Protein AF-A0AA88GQE4-F1 (afdb_monomer)

pLDDT: mean 82.81, std 18.38, range [34.22, 98.69]

Secondary structure (DSSP, 8-state):
-HHHHHHHHHHHHHHHTTS--SS--------HHHHHHHHHHHH-HHHHHHHHHHHHHHHHHHHS---------TT--SEEEEE--SS-EEEESSTT--EEEEE-TT-EEEE-EEEE-TTS-EEEEEETTEEEEGGGEESS-TTS-S---HHHHHHHHHHHH--S-B--TT-GGGEETTEE--BBTTB-HHHHHHTTTTTTGGGTTT--S-GGGHHHHHHHH-HHHHHHHHHHHIIIIIITTTT-TTPPTTHHHHHHHHHHHH-HHHHHHHHHHTT--SS--HHHHHHHHHHHHHHHHHHHT-TTSTTHHHHHHHHHHHHHHHHHHHH-

Mean predicted aligned error: 16.2 Å

Structure (mmCIF, N/CA/C/O backbone):
data_AF-A0AA88GQE4-F1
#
_entry.id   AF-A0AA88GQE4-F1
#
loop_
_atom_site.group_PDB
_atom_site.id
_atom_site.type_symbol
_atom_site.label_atom_id
_atom_site.label_alt_id
_atom_site.label_comp_id
_atom_site.label_asym_id
_atom_site.label_entity_id
_atom_site.label_seq_id
_atom_site.pdbx_PDB_ins_code
_atom_site.Cartn_x
_atom_site.Cartn_y
_atom_site.Cartn_z
_atom_site.occupancy
_atom_site.B_iso_or_equiv
_atom_site.auth_seq_id
_atom_site.auth_comp_id
_atom_site.auth_asym_id
_atom_site.auth_atom_id
_atom_site.pdbx_PDB_model_num
ATOM 1 N N . MET A 1 1 ? -42.621 -6.875 -2.409 1.00 46.59 1 MET A N 1
ATOM 2 C CA . MET A 1 1 ? -41.788 -6.367 -3.528 1.00 46.59 1 MET A CA 1
ATOM 3 C C . MET A 1 1 ? -42.580 -5.740 -4.687 1.00 46.59 1 MET A C 1
ATOM 5 O O . MET A 1 1 ? -42.084 -4.786 -5.266 1.00 46.59 1 MET A O 1
ATOM 9 N N . LYS A 1 2 ? -43.798 -6.203 -5.036 1.00 39.56 2 LYS A N 1
ATOM 10 C CA . LYS A 1 2 ? -44.571 -5.641 -6.171 1.00 39.56 2 LYS A CA 1
ATOM 11 C C . LYS A 1 2 ? -45.328 -4.325 -5.885 1.00 39.56 2 LYS A C 1
ATOM 13 O O . LYS A 1 2 ? -45.549 -3.563 -6.816 1.00 39.56 2 LYS A O 1
ATOM 18 N N . LEU A 1 3 ? -45.680 -4.021 -4.631 1.00 35.75 3 LEU A N 1
ATOM 19 C CA . LEU A 1 3 ? -46.502 -2.842 -4.294 1.00 35.75 3 LEU A CA 1
ATOM 20 C C . LEU A 1 3 ? -45.718 -1.512 -4.269 1.00 35.75 3 LEU A C 1
ATOM 22 O O . LEU A 1 3 ? -46.228 -0.479 -4.688 1.00 35.75 3 LEU A O 1
ATOM 26 N N . THR A 1 4 ? -44.461 -1.531 -3.824 1.00 46.00 4 THR A N 1
ATOM 27 C CA . THR A 1 4 ? -43.637 -0.321 -3.638 1.00 46.00 4 THR A CA 1
ATOM 28 C C . THR A 1 4 ? -43.085 0.240 -4.947 1.00 46.00 4 THR A C 1
ATOM 30 O O . THR A 1 4 ? -42.997 1.453 -5.110 1.00 46.00 4 THR A O 1
ATOM 33 N N . VAL A 1 5 ? -42.783 -0.627 -5.917 1.00 49.66 5 VAL A N 1
ATOM 34 C CA . VAL A 1 5 ? -42.370 -0.211 -7.270 1.00 49.66 5 VAL A CA 1
ATOM 35 C C . VAL A 1 5 ? -43.542 0.429 -8.027 1.00 49.66 5 VAL A C 1
ATOM 37 O O . VAL A 1 5 ? -43.348 1.389 -8.769 1.00 49.66 5 VAL A O 1
ATOM 40 N N . PHE A 1 6 ? -44.769 -0.045 -7.784 1.00 51.53 6 PHE A N 1
ATOM 41 C CA . PHE A 1 6 ? -45.981 0.486 -8.410 1.00 51.53 6 PHE A CA 1
ATOM 42 C C . PHE A 1 6 ? -46.322 1.899 -7.906 1.00 51.53 6 PHE A C 1
ATOM 44 O O . PHE A 1 6 ? -46.645 2.774 -8.706 1.00 51.53 6 PHE A O 1
AT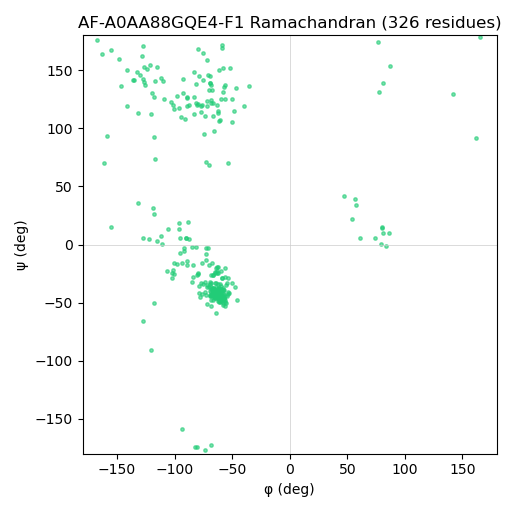OM 51 N N . ALA A 1 7 ? -46.160 2.154 -6.602 1.00 51.84 7 ALA A N 1
ATOM 52 C CA . ALA A 1 7 ? -46.384 3.473 -6.007 1.00 51.84 7 ALA A CA 1
ATOM 53 C C . ALA A 1 7 ? -45.362 4.526 -6.483 1.00 51.84 7 ALA A C 1
ATOM 55 O O . ALA A 1 7 ? -45.729 5.673 -6.736 1.00 51.84 7 ALA A O 1
ATOM 56 N N . LEU A 1 8 ? -44.092 4.137 -6.665 1.00 52.56 8 LEU A N 1
ATOM 57 C CA . LEU A 1 8 ? -43.044 5.055 -7.127 1.00 52.56 8 LEU A CA 1
ATOM 58 C C . LEU A 1 8 ? -43.193 5.423 -8.612 1.00 52.56 8 LEU A C 1
ATOM 60 O O . LEU A 1 8 ? -42.944 6.566 -8.993 1.00 52.56 8 LEU A O 1
ATOM 64 N N . LEU A 1 9 ? -43.629 4.471 -9.444 1.00 57.44 9 LEU A N 1
ATOM 65 C CA . LEU A 1 9 ? -43.970 4.740 -10.842 1.00 57.44 9 LEU A CA 1
ATOM 66 C C . LEU A 1 9 ? -45.190 5.666 -10.930 1.00 57.44 9 LEU A C 1
ATOM 68 O O . LEU A 1 9 ? -45.128 6.649 -11.664 1.00 57.44 9 LEU A O 1
ATOM 72 N N . LEU A 1 10 ? -46.242 5.441 -10.128 1.00 52.47 10 LEU A N 1
ATOM 73 C CA . LEU A 1 10 ? -47.406 6.339 -10.066 1.00 52.47 10 LEU A CA 1
ATOM 74 C C . LEU A 1 10 ? -47.029 7.782 -9.678 1.00 52.47 10 LEU A C 1
ATOM 76 O O . LEU A 1 10 ? -47.561 8.728 -10.256 1.00 52.47 10 LEU A O 1
ATOM 80 N N . ALA A 1 11 ? -46.089 7.961 -8.743 1.00 51.81 11 ALA A N 1
ATOM 81 C CA . ALA A 1 11 ? -45.621 9.284 -8.325 1.00 51.81 11 ALA A CA 1
ATOM 82 C C . ALA A 1 11 ? -44.860 10.027 -9.443 1.00 51.81 11 ALA A C 1
ATOM 84 O O . ALA A 1 11 ? -45.040 11.232 -9.617 1.00 51.81 11 ALA A O 1
ATOM 85 N N . LEU A 1 12 ? -44.072 9.309 -10.252 1.00 54.16 12 LEU A N 1
ATOM 86 C CA . LEU A 1 12 ? -43.418 9.864 -11.445 1.00 54.16 12 LEU A CA 1
ATOM 87 C C . LEU A 1 12 ? -44.428 10.214 -12.554 1.00 54.16 12 LEU A C 1
ATOM 89 O O . LEU A 1 12 ? -44.247 11.215 -13.244 1.00 54.16 12 LEU A O 1
ATOM 93 N N . PHE A 1 13 ? -45.525 9.459 -12.686 1.00 56.56 13 PHE A N 1
ATOM 94 C CA . PHE A 1 13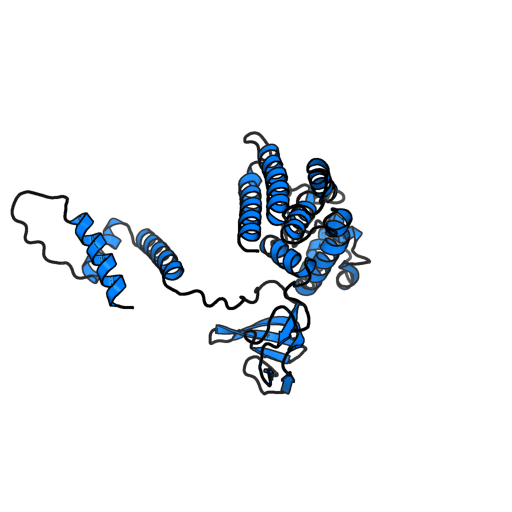 ? -46.612 9.773 -13.625 1.00 56.56 13 PHE A CA 1
ATOM 95 C C . PHE A 1 13 ? -47.425 11.010 -13.210 1.00 56.56 13 PHE A C 1
ATOM 97 O O . PHE A 1 13 ? -47.792 11.808 -14.073 1.00 56.56 13 PHE A O 1
ATOM 104 N N . SER A 1 14 ? -47.647 11.226 -11.908 1.00 45.38 14 SER A N 1
ATOM 105 C CA . SER A 1 14 ? -48.373 12.407 -11.415 1.00 45.38 14 SER A CA 1
ATOM 106 C C . SER A 1 14 ? -47.616 13.721 -11.653 1.00 45.38 14 SER A C 1
ATOM 108 O O . SER A 1 14 ? -48.247 14.766 -11.789 1.00 45.38 14 SER A O 1
ATOM 110 N N . ALA A 1 15 ? -46.282 13.680 -11.741 1.00 40.44 15 ALA A N 1
ATOM 111 C CA . ALA A 1 15 ? -45.457 14.856 -12.023 1.00 40.44 15 ALA A CA 1
ATOM 112 C C . ALA A 1 15 ? -45.427 15.237 -13.517 1.00 40.44 15 ALA A C 1
ATOM 114 O O . ALA A 1 15 ? -45.239 16.406 -13.846 1.00 40.44 15 ALA A O 1
ATOM 115 N N . CYS A 1 16 ? -45.652 14.285 -14.431 1.00 41.25 16 CYS A N 1
ATOM 116 C CA . CYS A 1 16 ? -45.690 14.558 -15.874 1.00 41.25 16 CYS A CA 1
ATOM 117 C C . CYS A 1 16 ? -47.082 14.939 -16.404 1.00 41.25 16 CYS A C 1
ATOM 119 O O . CYS A 1 16 ? -47.169 15.521 -17.481 1.00 41.25 16 CYS A O 1
ATOM 121 N N . ALA A 1 17 ? -48.161 14.660 -15.667 1.00 40.66 17 ALA A N 1
ATOM 122 C CA . ALA A 1 17 ? -49.529 14.979 -16.090 1.00 40.66 17 ALA A CA 1
ATOM 123 C C . ALA A 1 17 ? -49.957 16.444 -15.837 1.00 40.66 17 ALA A C 1
ATOM 125 O O . ALA A 1 17 ? -51.066 16.822 -16.204 1.00 40.66 17 ALA A O 1
ATOM 126 N N . LEU A 1 18 ? -49.105 17.281 -15.227 1.00 40.66 18 LEU A N 1
ATOM 127 C CA . LEU A 1 18 ? -49.444 18.666 -14.851 1.00 40.66 18 LEU A CA 1
ATOM 128 C C . LEU A 1 18 ? -49.024 19.743 -15.864 1.00 40.66 18 LEU A C 1
ATOM 130 O O . LEU A 1 18 ? -49.218 20.929 -15.610 1.00 40.66 18 LEU A O 1
ATOM 134 N N . ILE A 1 19 ? -48.504 19.365 -17.030 1.00 43.56 19 ILE A N 1
ATOM 135 C CA . ILE A 1 19 ? -48.242 20.307 -18.123 1.00 43.56 19 ILE A CA 1
ATOM 136 C C . ILE A 1 19 ? -49.103 19.868 -19.297 1.00 43.56 19 ILE A C 1
ATOM 138 O O . ILE A 1 19 ? -48.694 18.974 -20.015 1.00 43.56 19 ILE A O 1
ATOM 142 N N . PHE A 1 20 ? -50.312 20.419 -19.405 1.00 39.19 20 PHE A N 1
ATOM 143 C CA . PHE A 1 20 ? -51.107 20.670 -20.620 1.00 39.19 20 PHE A CA 1
ATOM 144 C C . PHE A 1 20 ? -52.564 20.882 -20.186 1.00 39.19 20 PHE A C 1
ATOM 146 O O . PHE A 1 20 ? -53.340 19.939 -20.052 1.00 39.19 20 PHE A O 1
ATOM 153 N N . SER A 1 21 ? -52.940 22.139 -19.942 1.00 42.38 21 SER A N 1
ATOM 154 C CA . SER A 1 21 ? -54.341 22.540 -19.859 1.00 42.38 21 SER A CA 1
ATOM 155 C C . SER A 1 21 ? -54.753 23.225 -21.160 1.00 42.38 21 SER A C 1
ATOM 157 O O . SER A 1 21 ? -54.193 24.239 -21.567 1.00 42.38 21 SER A O 1
ATOM 159 N N . SER A 1 22 ? -55.747 22.625 -21.807 1.00 45.03 22 SER A N 1
ATOM 160 C CA . SER A 1 22 ? -56.855 23.229 -22.558 1.00 45.03 22 SER A CA 1
ATOM 161 C C . SER A 1 22 ? -57.161 22.408 -23.808 1.00 45.03 22 SER A C 1
ATOM 163 O O . SER A 1 22 ? -56.285 22.091 -24.605 1.00 45.03 22 SER A O 1
ATOM 165 N N . SER A 1 23 ? -58.448 22.093 -23.952 1.00 44.84 23 SER A N 1
ATOM 166 C CA . SER A 1 23 ? -59.101 21.258 -24.967 1.00 44.84 23 SER A CA 1
ATOM 167 C C . SER A 1 23 ? -58.969 19.734 -24.797 1.00 44.84 23 SER A C 1
ATOM 169 O O . SER A 1 23 ? -57.926 19.174 -24.479 1.00 44.84 23 SER A O 1
ATOM 171 N N . GLN A 1 24 ? -60.127 19.084 -24.910 1.00 50.38 24 GLN A N 1
ATOM 172 C CA . GLN A 1 24 ? -60.406 17.695 -24.565 1.00 50.38 24 GLN A CA 1
ATOM 173 C C . GLN A 1 24 ? -59.544 16.709 -25.364 1.00 50.38 24 GLN A C 1
ATOM 175 O O . GLN A 1 24 ? -59.813 16.451 -26.533 1.00 50.38 24 GLN A O 1
ATOM 180 N N . VAL A 1 25 ? -58.556 16.097 -24.713 1.00 44.81 25 VAL A N 1
ATOM 181 C CA . VAL A 1 25 ? -57.870 14.908 -25.230 1.00 44.81 25 VAL A CA 1
ATOM 182 C C . VAL A 1 25 ? -58.064 13.787 -24.217 1.00 44.81 25 VAL A C 1
ATOM 184 O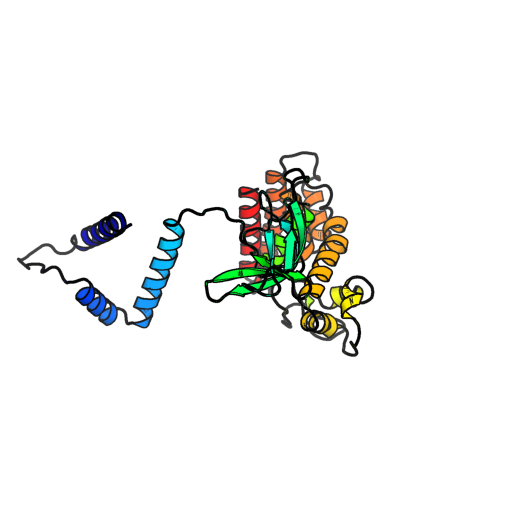 O . VAL A 1 25 ? -57.568 13.855 -23.094 1.00 44.81 25 VAL A O 1
ATOM 187 N N . GLN A 1 26 ? -58.821 12.756 -24.600 1.00 43.41 26 GLN A N 1
ATOM 188 C CA . GLN A 1 26 ? -58.873 11.502 -23.852 1.00 43.41 26 GLN A CA 1
ATOM 189 C C . GLN A 1 26 ? -57.467 10.890 -23.843 1.00 43.41 26 GLN A C 1
ATOM 191 O O . GLN A 1 26 ? -56.995 10.376 -24.856 1.00 43.41 26 GLN A O 1
ATOM 196 N N . VAL A 1 27 ? -56.786 10.948 -22.699 1.00 41.72 27 VAL A N 1
ATOM 197 C CA . VAL A 1 27 ? -55.497 10.280 -22.506 1.00 41.72 27 VAL A CA 1
ATOM 198 C C . VAL A 1 27 ? -55.768 8.785 -22.355 1.00 41.72 27 VAL A C 1
ATOM 200 O O . VAL A 1 27 ? -56.097 8.304 -21.272 1.00 41.72 27 VAL A O 1
ATOM 203 N N . GLN A 1 28 ? -55.666 8.034 -23.451 1.00 53.16 28 GLN A N 1
ATOM 204 C CA . GLN A 1 28 ? -55.613 6.578 -23.368 1.00 53.16 28 GLN A CA 1
ATOM 205 C C . GLN A 1 28 ? -54.300 6.177 -22.688 1.00 53.16 28 GLN A C 1
ATOM 207 O O . GLN A 1 28 ? -53.213 6.532 -23.146 1.00 53.16 28 GLN A O 1
ATOM 212 N N . ALA A 1 29 ? -54.401 5.447 -21.576 1.00 59.03 29 ALA A N 1
ATOM 213 C CA . ALA A 1 29 ? -53.242 4.912 -20.878 1.00 59.03 29 ALA A CA 1
ATOM 214 C C . ALA A 1 29 ? -52.497 3.937 -21.802 1.00 59.03 29 ALA A C 1
ATOM 216 O O . ALA A 1 29 ? -53.013 2.879 -22.165 1.00 59.03 29 ALA A O 1
ATOM 217 N N . LEU A 1 30 ? -51.279 4.299 -22.201 1.00 57.88 30 LEU A N 1
ATOM 218 C CA . LEU A 1 30 ? -50.420 3.413 -22.976 1.00 57.88 30 LEU A CA 1
ATOM 219 C C . LEU A 1 30 ? -49.966 2.241 -22.104 1.00 57.88 30 LEU A C 1
ATOM 221 O O . LEU A 1 30 ? -49.554 2.418 -20.957 1.00 57.88 30 LEU A O 1
ATOM 225 N N . SER A 1 31 ? -49.991 1.038 -22.678 1.00 77.38 31 SER A N 1
ATOM 226 C CA . SER A 1 31 ? -49.384 -0.130 -22.044 1.00 77.38 31 SER A CA 1
ATOM 227 C C . SER A 1 31 ? -47.872 0.075 -21.864 1.00 77.38 31 SER A C 1
ATOM 229 O O . SER A 1 31 ? -47.225 0.758 -22.665 1.00 77.38 31 SER A O 1
ATOM 231 N N . LEU A 1 32 ? -47.291 -0.540 -20.831 1.00 64.25 32 LEU A N 1
ATOM 232 C CA . LEU A 1 32 ? -45.860 -0.421 -20.522 1.00 64.25 32 LEU A CA 1
ATOM 233 C C . LEU A 1 32 ? -44.947 -0.765 -21.726 1.00 64.25 32 LEU A C 1
ATOM 235 O O . LEU A 1 32 ? -44.021 0.005 -21.989 1.00 64.25 32 LEU A O 1
ATOM 239 N N . PRO A 1 33 ? -45.221 -1.823 -22.522 1.00 76.94 33 PRO A N 1
ATOM 240 C CA . PRO A 1 33 ? -44.437 -2.115 -23.725 1.00 76.94 33 PRO A CA 1
ATOM 241 C C . PRO A 1 33 ? -44.544 -1.029 -24.806 1.00 76.94 33 PRO A C 1
ATOM 243 O O . PRO A 1 33 ? -43.561 -0.721 -25.484 1.00 76.94 33 PRO A O 1
ATOM 246 N N . SER A 1 34 ? -45.724 -0.419 -24.968 1.00 75.62 34 SER A N 1
ATOM 247 C CA . SER A 1 34 ? -45.936 0.674 -25.927 1.00 75.62 34 SER A CA 1
ATOM 248 C C . SER A 1 34 ? -45.146 1.922 -25.533 1.00 75.62 34 SER A C 1
ATOM 250 O O . SER A 1 34 ? -44.539 2.566 -26.389 1.00 75.62 34 SER A O 1
ATOM 252 N N . LEU A 1 35 ? -45.105 2.232 -24.235 1.00 73.62 35 LEU A N 1
ATOM 253 C CA . LEU A 1 35 ? -44.336 3.351 -23.699 1.00 73.62 35 LEU A CA 1
ATOM 254 C C . LEU A 1 35 ? -42.825 3.113 -23.821 1.00 73.62 35 LEU A C 1
ATOM 256 O O . LEU A 1 35 ? -42.100 4.004 -24.259 1.00 73.62 35 LEU A O 1
ATOM 260 N N . GLU A 1 36 ? -42.347 1.907 -23.503 1.00 79.31 36 GLU A N 1
ATOM 261 C CA . GLU A 1 36 ? -40.937 1.544 -23.677 1.00 79.31 36 GLU A CA 1
ATOM 262 C C . GLU A 1 36 ? -40.497 1.732 -25.133 1.00 79.31 36 GLU A C 1
ATOM 264 O O . GLU A 1 36 ? -39.460 2.344 -25.401 1.00 79.31 36 GLU A O 1
ATOM 269 N N . LYS A 1 37 ? -41.314 1.266 -26.084 1.00 82.44 37 LYS A N 1
ATOM 270 C CA . LYS A 1 37 ? -41.047 1.425 -27.516 1.00 82.44 37 LYS A CA 1
ATOM 271 C C . LYS A 1 37 ? -40.956 2.901 -27.918 1.00 82.44 37 LYS A C 1
ATOM 273 O O . LYS A 1 37 ? -40.032 3.264 -28.644 1.00 82.44 37 LYS A O 1
ATOM 278 N N . LEU A 1 38 ? -41.854 3.748 -27.411 1.00 81.06 38 LEU A N 1
ATOM 279 C CA . LEU A 1 38 ? -41.864 5.187 -27.692 1.00 81.06 38 LEU A CA 1
ATOM 280 C C . LEU A 1 38 ? -40.614 5.889 -27.133 1.00 81.06 38 LEU A C 1
ATOM 282 O O . LEU A 1 38 ? -39.952 6.649 -27.840 1.00 81.06 38 LEU A O 1
ATOM 286 N N . ILE A 1 39 ? -40.235 5.592 -25.886 1.00 73.25 39 ILE A N 1
ATOM 287 C CA . ILE A 1 39 ? -39.039 6.174 -25.258 1.00 73.25 39 ILE A CA 1
ATOM 288 C C . ILE A 1 39 ? -37.773 5.705 -25.987 1.00 73.25 39 ILE A C 1
ATOM 290 O O . ILE A 1 39 ? -36.870 6.504 -26.242 1.00 73.25 39 ILE A O 1
ATOM 294 N N . ARG A 1 40 ? -37.703 4.426 -26.378 1.00 83.38 40 ARG A N 1
ATOM 295 C CA . ARG A 1 40 ? -36.586 3.890 -27.172 1.00 83.38 40 ARG A CA 1
ATOM 296 C C . ARG A 1 40 ? -36.461 4.576 -28.531 1.00 83.38 40 ARG A C 1
ATOM 298 O O . ARG A 1 40 ? -35.334 4.818 -28.960 1.00 83.38 40 ARG A O 1
ATOM 305 N N . GLN A 1 41 ? -37.578 4.906 -29.181 1.00 85.75 41 GLN A N 1
ATOM 306 C CA . GLN A 1 41 ? -37.584 5.655 -30.441 1.00 85.75 41 GLN A CA 1
ATOM 307 C C . GLN A 1 41 ? -37.079 7.092 -30.262 1.00 85.75 41 GLN A C 1
ATOM 309 O O . GLN A 1 41 ? -36.296 7.555 -31.083 1.00 85.75 41 GLN A O 1
ATOM 314 N N . GLN A 1 42 ? -37.465 7.770 -29.179 1.00 83.56 42 GLN A N 1
ATOM 315 C CA . GLN A 1 42 ? -37.074 9.163 -28.925 1.00 83.56 42 GLN A CA 1
ATOM 316 C C . GLN A 1 42 ? -35.624 9.311 -28.446 1.00 83.56 42 GLN A C 1
ATOM 318 O O . GLN A 1 42 ? -34.892 10.197 -28.878 1.00 83.56 42 GLN A O 1
ATOM 323 N N . VAL A 1 43 ? -35.183 8.439 -27.539 1.00 77.88 43 VAL A N 1
ATOM 324 C CA . VAL A 1 43 ? -33.891 8.586 -26.848 1.00 77.88 43 VAL A CA 1
ATOM 325 C C . VAL A 1 43 ? -32.795 7.728 -27.495 1.00 77.88 43 VAL A C 1
ATOM 327 O O . VAL A 1 43 ? -31.600 7.963 -27.290 1.00 77.88 43 VAL A O 1
ATOM 330 N N . GLY A 1 44 ? -33.184 6.743 -28.306 1.00 89.38 44 GLY A N 1
ATOM 331 C CA . GLY A 1 44 ? -32.302 5.752 -28.906 1.00 89.38 44 GLY A CA 1
ATOM 332 C C . GLY A 1 44 ? -31.956 4.611 -27.941 1.00 89.38 44 GLY A C 1
ATOM 333 O O . GLY A 1 44 ? -31.651 4.817 -26.762 1.00 89.38 44 GLY A O 1
ATOM 334 N N . ASN A 1 45 ? -31.933 3.382 -28.466 1.00 80.44 45 ASN A N 1
ATOM 335 C CA . ASN A 1 45 ? -31.758 2.148 -27.687 1.00 80.44 45 ASN A CA 1
ATOM 336 C C . ASN A 1 45 ? -30.530 2.152 -26.763 1.00 80.44 45 ASN A C 1
ATOM 338 O O . ASN A 1 45 ? -30.616 1.732 -25.609 1.00 80.44 45 ASN A O 1
ATOM 342 N N . LYS A 1 46 ? -29.387 2.661 -27.242 1.00 80.62 46 LYS A N 1
ATOM 343 C CA . LYS A 1 46 ? -28.132 2.677 -26.472 1.00 80.62 46 LYS A CA 1
ATOM 344 C C . LYS A 1 46 ? -28.213 3.592 -25.246 1.00 80.62 46 LYS A C 1
ATOM 346 O O . LYS A 1 46 ? -27.723 3.231 -24.177 1.00 80.62 46 LYS A O 1
ATOM 351 N N . LYS A 1 47 ? -28.837 4.766 -25.383 1.00 80.19 47 LYS A N 1
ATOM 352 C CA . LYS A 1 47 ? -29.016 5.709 -24.270 1.00 80.19 47 LYS A CA 1
ATOM 353 C C . LYS A 1 47 ? -30.085 5.215 -23.299 1.00 80.19 47 LYS A C 1
ATOM 355 O O . LYS A 1 47 ? -29.846 5.278 -22.097 1.00 80.19 47 LYS A O 1
ATOM 360 N N . PHE A 1 48 ? -31.190 4.658 -23.803 1.00 81.81 48 PHE A N 1
ATOM 361 C CA . PHE A 1 48 ? -32.231 4.059 -22.965 1.00 81.81 48 PHE A CA 1
ATOM 362 C C . PHE A 1 48 ? -31.672 2.940 -22.077 1.00 81.81 48 PHE A C 1
ATOM 364 O O . PHE A 1 48 ? -31.810 3.000 -20.860 1.00 81.81 48 PHE A O 1
ATOM 371 N N . ASN A 1 49 ? -30.939 1.982 -22.656 1.00 78.62 49 ASN A N 1
ATOM 372 C CA . ASN A 1 49 ? -30.342 0.881 -21.891 1.00 78.62 49 ASN A CA 1
ATOM 373 C C . ASN A 1 49 ? -29.322 1.384 -20.852 1.00 78.62 49 ASN A C 1
ATOM 375 O O . ASN A 1 49 ? -29.266 0.873 -19.737 1.00 78.62 49 ASN A O 1
ATOM 379 N N . LYS A 1 50 ? -28.539 2.425 -21.176 1.00 79.12 50 LYS A N 1
ATOM 380 C CA . LYS A 1 50 ? -27.604 3.046 -20.221 1.00 79.12 50 LYS A CA 1
ATOM 381 C C . LYS A 1 50 ? -28.334 3.714 -19.051 1.00 79.12 50 LYS A C 1
ATOM 383 O O . LYS A 1 50 ? -27.853 3.644 -17.922 1.00 79.12 50 LYS A O 1
ATOM 388 N N . LEU A 1 51 ? -29.463 4.372 -19.319 1.00 73.06 51 LEU A N 1
ATOM 389 C CA . LEU A 1 51 ? -30.278 5.030 -18.299 1.00 73.06 51 LEU A CA 1
ATOM 390 C C . LEU A 1 51 ? -30.959 4.000 -17.393 1.00 73.06 51 LEU A C 1
ATOM 392 O O . LEU A 1 51 ? -30.889 4.127 -16.173 1.00 73.06 51 LEU A O 1
ATOM 396 N N . LEU A 1 52 ? -31.524 2.951 -17.998 1.00 76.56 52 LEU A N 1
ATOM 397 C CA . LEU A 1 52 ? -32.134 1.835 -17.289 1.00 76.56 52 LEU A CA 1
ATOM 398 C C . LEU A 1 52 ? -31.112 1.182 -16.358 1.00 76.56 52 LEU A C 1
ATOM 400 O O . LEU A 1 52 ? -31.341 1.153 -15.160 1.00 76.56 52 LEU A O 1
ATOM 404 N N . ASN A 1 53 ? -29.930 0.805 -16.858 1.00 68.50 53 ASN A N 1
ATOM 405 C CA . ASN A 1 53 ? -28.883 0.190 -16.035 1.00 68.50 53 ASN A CA 1
ATOM 406 C C . ASN A 1 53 ? -28.444 1.070 -14.855 1.00 68.50 53 ASN A C 1
ATOM 408 O O . ASN A 1 53 ? -28.226 0.566 -13.756 1.00 68.50 53 ASN A O 1
ATOM 412 N N . ARG A 1 54 ? -28.336 2.392 -15.047 1.00 74.81 54 ARG A N 1
ATOM 413 C CA . ARG A 1 54 ? -28.022 3.321 -13.947 1.00 74.81 54 ARG A CA 1
ATOM 414 C C . ARG A 1 54 ? -29.124 3.345 -12.893 1.00 74.81 54 ARG A C 1
ATOM 416 O O . ARG A 1 54 ? -28.818 3.362 -11.703 1.00 74.81 54 ARG A O 1
ATOM 423 N N . PHE A 1 55 ? -30.380 3.338 -13.329 1.00 72.56 55 PHE A N 1
ATOM 424 C CA . PHE A 1 55 ? -31.524 3.345 -12.432 1.00 72.56 55 PHE A CA 1
ATOM 425 C C . PHE A 1 55 ? -31.633 2.025 -11.664 1.00 72.56 55 PHE A C 1
ATOM 427 O O . PHE A 1 55 ? -31.720 2.049 -10.441 1.00 72.56 55 PHE A O 1
ATOM 434 N N . THR A 1 56 ? -31.524 0.881 -12.347 1.00 67.00 56 THR A N 1
ATOM 435 C CA . THR A 1 56 ? -31.592 -0.444 -11.718 1.00 67.00 56 THR A CA 1
ATOM 436 C C . THR A 1 56 ? -30.474 -0.626 -10.697 1.00 67.00 56 THR A C 1
ATOM 438 O O . THR A 1 56 ? -30.755 -1.028 -9.574 1.00 67.00 56 THR A O 1
ATOM 441 N N . ASN A 1 57 ? -29.235 -0.241 -11.026 1.00 54.78 57 ASN A N 1
ATOM 442 C CA . ASN A 1 57 ? -28.103 -0.342 -10.098 1.00 54.78 57 ASN A CA 1
ATOM 443 C C . ASN A 1 57 ? -28.253 0.599 -8.892 1.00 54.78 57 ASN A C 1
ATOM 445 O O . ASN A 1 57 ? -27.931 0.224 -7.769 1.00 54.78 57 ASN A O 1
ATOM 449 N N . SER A 1 58 ? -28.779 1.812 -9.093 1.00 62.72 58 SER A N 1
ATOM 450 C CA . SER A 1 58 ? -29.030 2.753 -7.994 1.00 62.72 58 SER A CA 1
ATOM 451 C C . SER A 1 58 ? -30.151 2.282 -7.063 1.00 62.72 58 SER A C 1
ATOM 453 O O . SER A 1 58 ? -30.063 2.484 -5.852 1.00 62.72 58 SER A O 1
ATOM 455 N N . LEU A 1 59 ? -31.190 1.652 -7.617 1.00 57.53 59 LEU A N 1
ATOM 456 C CA . LEU A 1 59 ? -32.347 1.177 -6.865 1.00 57.53 59 LEU A CA 1
ATOM 457 C C . LEU A 1 59 ? -32.050 -0.140 -6.129 1.00 57.53 59 LEU A C 1
ATOM 459 O O . LEU A 1 59 ? -32.408 -0.277 -4.961 1.00 57.53 59 LEU A O 1
ATOM 463 N N . LEU A 1 60 ? -31.345 -1.076 -6.776 1.00 57.44 60 LEU A N 1
ATOM 464 C CA . LEU A 1 60 ? -30.890 -2.335 -6.168 1.00 57.44 60 LEU A CA 1
ATOM 465 C C . LEU A 1 60 ? -30.007 -2.078 -4.943 1.00 57.44 60 LEU A C 1
ATOM 467 O O . LEU A 1 60 ? -30.229 -2.685 -3.899 1.00 57.44 60 LEU A O 1
ATOM 471 N N . ASN A 1 61 ? -29.098 -1.103 -5.032 1.00 53.75 61 ASN A N 1
ATOM 472 C CA . ASN A 1 61 ? -28.219 -0.718 -3.924 1.00 53.75 61 ASN A CA 1
ATOM 473 C C . ASN A 1 61 ? -28.950 -0.067 -2.736 1.00 53.75 61 ASN A C 1
ATOM 475 O O . ASN A 1 61 ? -28.360 0.060 -1.668 1.00 53.75 61 ASN A O 1
ATOM 479 N N . LYS A 1 62 ? -30.202 0.379 -2.911 1.00 57.03 62 LYS A N 1
ATOM 480 C CA . LYS A 1 62 ? -31.002 1.024 -1.855 1.00 57.03 62 LYS A CA 1
ATOM 481 C C . LYS A 1 62 ? -32.044 0.109 -1.217 1.00 57.03 62 LYS A C 1
ATOM 483 O O . LYS A 1 62 ? -32.480 0.399 -0.110 1.00 57.03 62 LYS A O 1
ATOM 488 N N . ILE A 1 63 ? -32.495 -0.930 -1.923 1.00 46.16 63 ILE A N 1
ATOM 489 C CA . ILE A 1 63 ? -33.641 -1.755 -1.502 1.00 46.16 63 ILE A CA 1
ATOM 490 C C . ILE A 1 63 ? -33.201 -3.075 -0.858 1.00 46.16 63 ILE A C 1
ATOM 492 O O . ILE A 1 63 ? -33.950 -3.627 -0.054 1.00 46.16 63 ILE A O 1
ATOM 496 N N . LEU A 1 64 ? -32.009 -3.587 -1.174 1.00 38.31 64 LEU A N 1
ATOM 497 C CA . LEU A 1 64 ? -31.507 -4.798 -0.532 1.00 38.31 64 LEU A CA 1
ATOM 498 C C . LEU A 1 64 ? -30.932 -4.453 0.853 1.00 38.31 64 LEU A C 1
ATOM 500 O O . LEU A 1 64 ? -30.001 -3.646 0.921 1.00 38.31 64 LEU A O 1
ATOM 504 N N . PRO A 1 65 ? -31.453 -5.033 1.954 1.00 34.97 65 PRO A N 1
ATOM 505 C CA . PRO A 1 65 ? -30.773 -4.952 3.238 1.00 34.97 65 PRO A CA 1
ATOM 506 C C . PRO A 1 65 ? -29.392 -5.588 3.073 1.00 34.97 65 PRO A C 1
ATOM 508 O O . PRO A 1 65 ? -29.273 -6.722 2.607 1.00 34.97 65 PRO A O 1
ATOM 511 N N . LYS A 1 66 ? -28.342 -4.836 3.414 1.00 40.09 66 LYS A N 1
ATOM 512 C CA . LYS A 1 66 ? -27.010 -5.405 3.601 1.00 40.09 66 LYS A CA 1
ATOM 513 C C . LYS A 1 66 ? -27.096 -6.328 4.813 1.00 40.09 66 LYS A C 1
ATOM 515 O O . LYS A 1 66 ? -27.026 -5.857 5.942 1.00 40.09 66 LYS A O 1
ATOM 520 N N . GLU A 1 67 ? -27.252 -7.627 4.589 1.00 34.22 67 GLU A N 1
ATOM 521 C CA . GLU A 1 67 ? -26.636 -8.568 5.517 1.00 34.22 67 GLU A CA 1
ATOM 522 C C . GLU A 1 67 ? -25.132 -8.314 5.426 1.00 34.22 67 GLU A C 1
ATOM 524 O O . GLU A 1 67 ? -24.527 -8.446 4.358 1.00 34.22 67 GLU A O 1
ATOM 529 N N . GLU A 1 68 ? -24.549 -7.846 6.524 1.00 35.25 68 GLU A N 1
ATOM 530 C CA . GLU A 1 68 ? -23.112 -7.643 6.677 1.00 35.25 68 GLU A CA 1
ATOM 531 C C . GLU A 1 68 ? -22.413 -9.004 6.752 1.00 35.25 68 GLU A C 1
ATOM 533 O O . GLU A 1 68 ? -21.895 -9.424 7.780 1.00 35.25 68 GLU A O 1
ATOM 538 N N . HIS A 1 69 ? -22.413 -9.733 5.642 1.00 41.28 69 HIS A N 1
ATOM 539 C CA . HIS A 1 69 ? -21.459 -10.805 5.440 1.00 41.28 69 HIS A CA 1
ATOM 540 C C . HIS A 1 69 ? -20.168 -10.171 4.926 1.00 41.28 69 HIS A C 1
ATOM 542 O O . HIS A 1 69 ? -20.141 -9.617 3.825 1.00 41.28 69 HIS A O 1
ATOM 548 N N . GLU A 1 70 ? -19.113 -10.222 5.748 1.00 43.31 70 GLU A N 1
ATOM 549 C CA . GLU A 1 70 ? -17.756 -9.810 5.382 1.00 43.31 70 GLU A CA 1
ATOM 550 C C . GLU A 1 70 ? -17.366 -10.470 4.057 1.00 43.31 70 GLU A C 1
ATOM 552 O O . GLU A 1 70 ? -17.119 -11.675 3.963 1.00 43.31 70 GLU A O 1
ATOM 557 N N . ILE A 1 71 ? -17.369 -9.662 2.999 1.00 44.22 71 ILE A N 1
ATOM 558 C CA . ILE A 1 71 ? -17.052 -10.098 1.650 1.00 44.22 71 ILE A CA 1
ATOM 559 C C . ILE A 1 71 ? -15.578 -10.485 1.659 1.00 44.22 71 ILE A C 1
ATOM 561 O O . ILE A 1 71 ? -14.700 -9.632 1.777 1.00 44.22 71 ILE A O 1
ATOM 565 N N . LEU A 1 72 ? -15.303 -11.781 1.525 1.00 47.72 72 LEU A N 1
ATOM 566 C CA . LEU A 1 72 ? -13.979 -12.264 1.160 1.00 47.72 72 LEU A CA 1
ATOM 567 C C . LEU A 1 72 ? -13.489 -11.465 -0.043 1.00 47.72 72 LEU A C 1
ATOM 569 O O . LEU A 1 72 ? -14.072 -11.575 -1.122 1.00 47.72 72 LEU A O 1
ATOM 573 N N . SER A 1 73 ? -12.431 -10.684 0.145 1.00 50.03 73 SER A N 1
ATOM 574 C CA . SER A 1 73 ? -11.780 -9.964 -0.942 1.00 50.03 73 SER A CA 1
ATOM 575 C C . SER A 1 73 ? -11.316 -10.968 -2.000 1.00 50.03 73 SER A C 1
ATOM 577 O O . SER A 1 73 ? -10.717 -11.995 -1.682 1.00 50.03 73 SER A O 1
ATOM 579 N N . ASP A 1 74 ? -11.622 -10.708 -3.270 1.00 46.94 74 ASP A N 1
ATOM 580 C CA . ASP A 1 74 ? -11.138 -11.512 -4.399 1.00 46.94 74 ASP A CA 1
ATOM 581 C C . ASP A 1 74 ? -9.633 -11.317 -4.664 1.00 46.94 74 ASP A C 1
ATOM 583 O O . ASP A 1 74 ? -9.085 -11.974 -5.542 1.00 46.94 74 ASP A O 1
ATOM 587 N N . SER A 1 75 ? -8.943 -10.439 -3.920 1.00 44.38 75 SER A N 1
ATOM 588 C CA . SER A 1 75 ? -7.593 -9.988 -4.278 1.00 44.38 75 SER A CA 1
ATOM 589 C C . SER A 1 75 ? -6.464 -10.380 -3.315 1.00 44.38 75 SER A C 1
ATOM 591 O O . SER A 1 75 ? -5.339 -9.935 -3.535 1.00 44.38 75 SER A O 1
ATOM 593 N N . MET A 1 76 ? -6.690 -11.149 -2.241 1.00 47.31 76 MET A N 1
ATOM 594 C CA . MET A 1 76 ? -5.750 -11.219 -1.096 1.00 47.31 76 MET A CA 1
ATOM 595 C C . MET A 1 76 ? -5.101 -12.572 -0.768 1.00 47.31 76 MET A C 1
ATOM 597 O O . MET A 1 76 ? -4.672 -12.773 0.361 1.00 47.31 76 MET A O 1
ATOM 601 N N . TRP A 1 77 ? -4.931 -13.483 -1.721 1.00 59.66 77 TRP A N 1
ATOM 602 C CA . TRP A 1 77 ? -4.356 -14.797 -1.401 1.00 59.66 77 TRP A CA 1
ATOM 603 C C . TRP A 1 77 ? -2.824 -14.859 -1.595 1.00 59.66 77 TRP A C 1
ATOM 605 O O . TRP A 1 77 ? -2.343 -14.250 -2.549 1.00 59.66 77 TRP A O 1
ATOM 615 N N . PRO A 1 78 ? -2.051 -15.567 -0.735 1.00 70.06 78 PRO A N 1
ATOM 616 C CA . PRO A 1 78 ? -2.517 -16.316 0.424 1.00 70.06 78 PRO A CA 1
ATOM 617 C C . PRO A 1 78 ? -2.755 -15.457 1.673 1.00 70.06 78 PRO A C 1
ATOM 619 O O . PRO A 1 78 ? -1.911 -14.637 2.034 1.00 70.06 78 PRO A O 1
ATOM 622 N N . GLU A 1 79 ? -3.848 -15.724 2.387 1.00 73.56 79 GLU A N 1
ATOM 623 C CA . GLU A 1 79 ? -4.233 -15.047 3.631 1.00 73.56 79 GLU A CA 1
ATOM 624 C C . GLU A 1 79 ? -4.703 -16.063 4.673 1.00 73.56 79 GLU A C 1
ATOM 626 O O . GLU A 1 79 ? -5.393 -17.039 4.369 1.00 73.56 79 GLU A O 1
ATOM 631 N N . THR A 1 80 ? -4.334 -15.820 5.927 1.00 79.69 80 THR A N 1
ATOM 632 C CA . THR A 1 80 ? -4.750 -16.650 7.053 1.00 79.69 80 THR A CA 1
ATOM 633 C C . THR A 1 80 ? -6.139 -16.248 7.537 1.00 79.69 80 THR A C 1
ATOM 635 O O . THR A 1 80 ? -6.396 -15.088 7.838 1.00 79.69 80 THR A O 1
ATOM 638 N N . ARG A 1 81 ? -7.033 -17.229 7.628 1.00 82.88 81 ARG A N 1
ATOM 639 C CA . ARG A 1 81 ? -8.426 -17.110 8.064 1.00 82.88 81 ARG A CA 1
ATOM 640 C C . ARG A 1 81 ? -8.700 -18.117 9.174 1.00 82.88 81 ARG A C 1
ATOM 642 O O . ARG A 1 81 ? -7.895 -19.012 9.425 1.00 82.88 81 ARG A O 1
ATOM 649 N N . CYS A 1 82 ? -9.864 -18.011 9.796 1.00 85.81 82 CYS A N 1
ATOM 650 C CA . CYS A 1 82 ? -10.350 -19.007 10.744 1.00 85.81 82 CYS A CA 1
ATOM 651 C C . CYS A 1 82 ? -11.719 -19.528 10.328 1.00 85.81 82 CYS A C 1
ATOM 653 O O . CYS A 1 82 ? -12.484 -18.821 9.672 1.00 85.81 82 CYS A O 1
ATOM 655 N N . THR A 1 83 ? -12.035 -20.768 10.685 1.00 88.88 83 THR A N 1
ATOM 656 C CA . THR A 1 83 ? -13.360 -21.335 10.429 1.00 88.88 83 THR A CA 1
ATOM 657 C C . THR A 1 83 ? -14.425 -20.674 11.309 1.00 88.88 83 THR A C 1
ATOM 659 O O . THR A 1 83 ? -14.214 -20.404 12.490 1.00 88.88 83 THR A O 1
ATOM 662 N N . ASN A 1 84 ? -15.587 -20.407 10.716 1.00 86.81 84 ASN A N 1
ATOM 663 C CA . ASN A 1 84 ? -16.773 -19.839 11.347 1.00 86.81 84 ASN A CA 1
ATOM 664 C C . ASN A 1 84 ? -17.924 -20.853 11.263 1.00 86.81 84 ASN A C 1
ATOM 666 O O . ASN A 1 84 ? -18.815 -20.739 10.420 1.00 86.81 84 ASN A O 1
ATOM 670 N N . VAL A 1 85 ? -17.832 -21.906 12.076 1.00 80.94 85 VAL A N 1
ATOM 671 C CA . VAL A 1 85 ? -18.796 -23.013 12.161 1.00 80.94 85 VAL A CA 1
ATOM 672 C C . VAL A 1 85 ? -18.958 -23.432 13.619 1.00 80.94 85 VAL A C 1
ATOM 674 O O . VAL A 1 85 ? -18.004 -23.333 14.380 1.00 80.94 85 VAL A O 1
ATOM 677 N N . GLU A 1 86 ? -20.133 -23.931 14.001 1.00 77.31 86 GLU A N 1
ATOM 678 C CA . GLU A 1 86 ? -20.393 -24.392 15.376 1.00 77.31 86 GLU A CA 1
ATOM 679 C C . GLU A 1 86 ? -19.752 -25.752 15.684 1.00 77.31 86 GLU A C 1
ATOM 681 O O . GLU A 1 86 ? -19.326 -26.003 16.807 1.00 77.31 86 GLU A O 1
ATOM 686 N N . SER A 1 87 ? -19.677 -26.641 14.689 1.00 81.38 87 SER A N 1
ATOM 687 C CA . SER A 1 87 ? -19.204 -28.019 14.870 1.00 81.38 87 SER A CA 1
ATOM 688 C C . SER A 1 87 ? -18.099 -28.389 13.885 1.00 81.38 87 SER A C 1
ATOM 690 O O . SER A 1 87 ? -16.959 -28.609 14.293 1.00 81.38 87 SER A O 1
ATOM 692 N N . ALA A 1 88 ? -18.414 -28.446 12.589 1.00 90.69 88 ALA A N 1
ATOM 693 C CA . ALA A 1 88 ? -17.480 -28.907 11.570 1.00 90.69 88 ALA A CA 1
ATOM 694 C C . ALA A 1 88 ? -17.653 -28.201 10.218 1.00 90.69 88 ALA A C 1
ATOM 696 O O . ALA A 1 88 ? -18.759 -28.066 9.694 1.00 90.69 88 ALA A O 1
ATOM 697 N N . LEU A 1 89 ? -16.527 -27.821 9.611 1.00 94.81 89 LEU A N 1
ATOM 698 C CA . LEU A 1 89 ? -16.428 -27.362 8.231 1.00 94.81 89 LEU A CA 1
ATOM 699 C C . LEU A 1 89 ? -15.850 -28.480 7.364 1.00 94.81 89 LEU A C 1
ATOM 701 O O . LEU A 1 89 ? -14.742 -28.961 7.601 1.00 94.81 89 LEU A O 1
ATOM 705 N N . ASN A 1 90 ? -16.587 -28.870 6.327 1.00 97.00 90 ASN A N 1
ATOM 706 C CA . ASN A 1 90 ? -16.139 -29.881 5.375 1.00 97.00 90 ASN A CA 1
ATOM 707 C C . ASN A 1 90 ? -15.022 -29.340 4.476 1.00 97.00 90 ASN A C 1
ATOM 709 O O . ASN A 1 90 ? -15.228 -28.370 3.744 1.00 97.00 90 ASN A O 1
ATOM 713 N N . VAL A 1 91 ? -13.880 -30.026 4.474 1.00 96.81 91 VAL A N 1
ATOM 714 C CA . VAL A 1 91 ? -12.809 -29.853 3.489 1.00 96.81 91 VAL A CA 1
ATOM 715 C C . VAL A 1 91 ? -13.032 -30.859 2.370 1.00 96.81 91 VAL A C 1
ATOM 717 O O . VAL A 1 91 ? -13.237 -32.045 2.632 1.00 96.81 91 VAL A O 1
ATOM 720 N N . ARG A 1 92 ? -12.995 -30.402 1.121 1.00 97.31 92 ARG A N 1
ATOM 721 C CA . ARG A 1 92 ? -13.265 -31.215 -0.069 1.00 97.31 92 ARG A CA 1
ATOM 722 C C . ARG A 1 92 ? -12.082 -31.238 -1.027 1.00 97.31 92 ARG A C 1
ATOM 724 O O . ARG A 1 92 ? -11.301 -30.293 -1.059 1.00 97.31 92 ARG A O 1
ATOM 731 N N . ASN A 1 93 ? -11.976 -32.295 -1.831 1.00 94.88 93 ASN A N 1
ATOM 732 C CA . ASN A 1 93 ? -10.894 -32.434 -2.816 1.00 94.88 93 ASN A CA 1
ATOM 733 C C . ASN A 1 93 ? -10.975 -31.467 -4.012 1.00 94.88 93 ASN A C 1
ATOM 735 O O . ASN A 1 93 ? -9.980 -31.224 -4.689 1.00 94.88 93 ASN A O 1
ATOM 739 N N . ALA A 1 94 ? -12.149 -30.886 -4.238 1.00 92.75 94 ALA A N 1
ATOM 740 C CA . ALA A 1 94 ? -12.448 -29.847 -5.217 1.00 92.75 94 ALA A CA 1
ATOM 741 C C . ALA A 1 94 ? -13.678 -29.055 -4.726 1.00 92.75 94 ALA A C 1
ATOM 743 O O . ALA A 1 94 ? -14.373 -29.534 -3.818 1.00 92.75 94 ALA A O 1
ATOM 744 N N . PRO A 1 95 ? -14.014 -27.891 -5.313 1.00 91.62 95 PRO A N 1
ATOM 745 C CA . PRO A 1 95 ? -15.340 -27.299 -5.139 1.00 91.62 95 PRO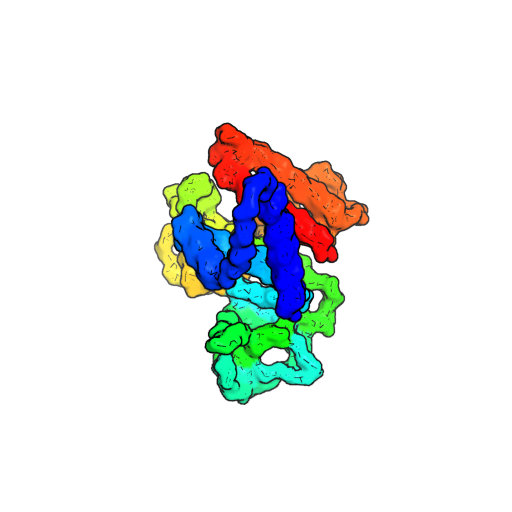 A CA 1
ATOM 746 C C . PRO A 1 95 ? -16.425 -28.349 -5.428 1.00 91.62 95 PRO A C 1
ATOM 748 O O . PRO A 1 95 ? -16.389 -28.994 -6.472 1.00 91.62 95 PRO A O 1
ATOM 751 N N . TYR A 1 96 ? -17.345 -28.581 -4.484 1.00 86.25 96 TYR A N 1
ATOM 752 C CA . TYR A 1 96 ? -18.353 -29.666 -4.533 1.00 86.25 96 TYR A CA 1
ATOM 753 C C . TYR A 1 96 ? -17.819 -31.108 -4.585 1.00 86.25 96 TYR A C 1
ATOM 755 O O . TYR A 1 96 ? -18.606 -32.047 -4.680 1.00 86.25 96 TYR A O 1
ATOM 763 N N . GLY A 1 97 ? -16.508 -31.311 -4.464 1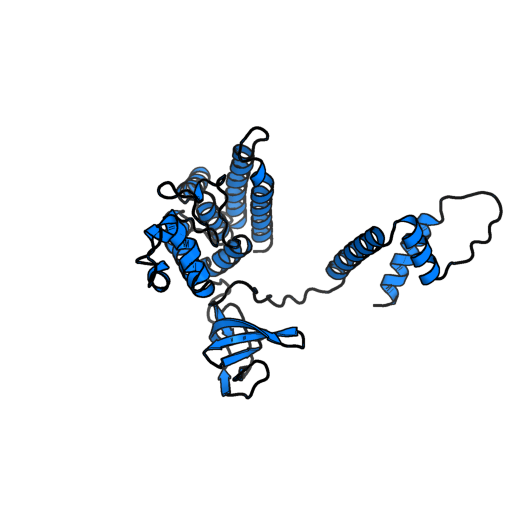.00 89.75 97 GLY A N 1
ATOM 764 C CA . GLY A 1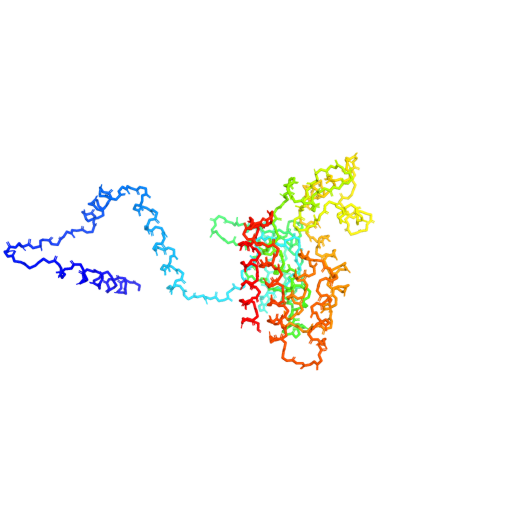 97 ? -15.883 -32.629 -4.485 1.00 89.75 97 GLY A CA 1
ATOM 765 C C . GLY A 1 97 ? -16.208 -33.491 -3.261 1.00 89.75 97 GLY A C 1
ATOM 766 O O . GLY A 1 97 ? -17.010 -33.130 -2.398 1.00 89.75 97 GLY A O 1
ATOM 767 N N . SER A 1 98 ? -15.556 -34.644 -3.148 1.00 95.25 98 SER A N 1
ATOM 768 C CA . SER A 1 98 ? -15.714 -35.528 -1.985 1.00 95.25 98 SER A CA 1
ATOM 769 C C . SER A 1 98 ? -15.099 -34.906 -0.732 1.00 95.25 98 SER A C 1
ATOM 771 O O . SER A 1 98 ? -14.083 -34.213 -0.817 1.00 95.25 98 SER A O 1
ATOM 773 N N . ILE A 1 99 ? -15.717 -35.144 0.428 1.00 96.06 99 ILE A N 1
ATOM 774 C CA . ILE A 1 99 ? -15.185 -34.700 1.723 1.00 96.06 99 ILE A CA 1
ATOM 775 C C . ILE A 1 99 ? -13.914 -35.503 2.010 1.00 96.06 99 ILE A C 1
ATOM 777 O O . ILE A 1 99 ? -13.950 -36.729 2.004 1.00 96.06 99 ILE A O 1
ATOM 781 N N . VAL A 1 100 ? -12.803 -34.808 2.248 1.00 96.19 100 VAL A N 1
ATOM 782 C CA . VAL A 1 100 ? -11.502 -35.421 2.567 1.00 96.19 100 VAL A CA 1
ATOM 783 C C . VAL A 1 100 ? -11.169 -35.353 4.052 1.00 96.19 100 VAL A C 1
ATOM 785 O O . VAL A 1 100 ? -10.458 -36.213 4.556 1.00 96.19 100 VAL A O 1
ATOM 788 N N . ARG A 1 101 ? -11.679 -34.338 4.760 1.00 96.62 101 ARG A N 1
ATOM 789 C CA . ARG A 1 101 ? -11.595 -34.191 6.221 1.00 96.62 101 ARG A CA 1
ATOM 790 C C . ARG A 1 101 ? -12.540 -33.090 6.695 1.00 96.62 101 ARG A C 1
ATOM 792 O O . ARG A 1 101 ? -13.125 -32.371 5.886 1.00 96.62 101 ARG A O 1
ATOM 799 N N . THR A 1 102 ? -12.628 -32.911 8.004 1.00 96.06 102 THR A N 1
ATOM 800 C CA . THR A 1 102 ? -13.332 -31.791 8.632 1.00 96.06 102 THR A CA 1
ATOM 801 C C . THR A 1 102 ? -12.363 -30.897 9.400 1.00 96.06 102 THR A C 1
ATOM 803 O O . THR A 1 102 ? -11.308 -31.337 9.857 1.00 96.06 102 THR A O 1
ATOM 806 N N . LEU A 1 103 ? -12.718 -29.623 9.519 1.00 93.69 103 LEU A N 1
ATOM 807 C CA . LEU A 1 103 ? -12.096 -28.647 10.412 1.00 93.69 103 LEU A CA 1
ATOM 808 C C . LEU A 1 103 ? -13.094 -28.320 11.522 1.00 93.69 103 LEU A C 1
ATOM 810 O O . LEU A 1 103 ? -14.283 -28.211 11.233 1.00 93.69 103 LEU A O 1
ATOM 814 N N . GLY A 1 104 ? -12.633 -28.161 12.760 1.00 90.19 104 GLY A N 1
ATOM 815 C CA . GLY A 1 104 ? -13.494 -27.714 13.858 1.00 90.19 104 GLY A CA 1
ATOM 816 C C . GLY A 1 104 ? -13.825 -26.224 13.760 1.00 90.19 104 GLY A C 1
ATOM 817 O O . GLY A 1 104 ? -13.400 -25.544 12.821 1.00 90.19 104 GLY A O 1
ATOM 818 N N . ALA A 1 105 ? -14.552 -25.704 14.746 1.00 85.00 105 ALA A N 1
ATOM 819 C CA . ALA A 1 105 ? -14.667 -24.265 14.982 1.00 85.00 105 ALA A CA 1
ATOM 820 C C . ALA A 1 105 ? -13.282 -23.631 15.222 1.00 85.00 105 ALA A C 1
ATOM 822 O O . ALA A 1 105 ? -12.366 -24.311 15.689 1.00 85.00 105 ALA A O 1
ATOM 823 N N . GLU A 1 106 ? -13.121 -22.344 14.897 1.00 81.88 106 GLU A N 1
ATOM 824 C CA . GLU A 1 106 ? -11.903 -21.557 15.173 1.00 81.88 106 GLU A CA 1
ATOM 825 C C . GLU A 1 106 ? -10.593 -22.162 14.650 1.00 81.88 106 GLU A C 1
ATOM 827 O O . GLU A 1 106 ? -9.507 -21.853 15.137 1.00 81.88 106 GLU A O 1
ATOM 832 N N . THR A 1 107 ? -10.661 -23.040 13.653 1.00 88.50 107 THR A N 1
ATOM 833 C CA . THR A 1 107 ? -9.461 -23.648 13.093 1.00 88.50 107 THR A CA 1
ATOM 834 C C . THR A 1 107 ? -8.832 -22.682 12.104 1.00 88.50 107 THR A C 1
ATOM 836 O O . THR A 1 107 ? -9.463 -22.277 11.126 1.00 88.50 107 THR A O 1
ATOM 839 N N . GLN A 1 108 ? -7.579 -22.324 12.357 1.00 87.44 108 GLN A N 1
ATOM 840 C CA . GLN A 1 108 ? -6.808 -21.462 11.477 1.00 87.44 108 GLN A CA 1
ATOM 841 C C . GLN A 1 108 ? -6.466 -22.193 10.170 1.00 87.44 108 GLN A C 1
ATOM 843 O O . GLN A 1 108 ? -6.021 -23.341 10.180 1.00 87.44 108 GLN A O 1
ATOM 848 N N . VAL A 1 109 ? -6.675 -21.523 9.040 1.00 88.94 109 VAL A N 1
ATOM 849 C CA . VAL A 1 109 ? -6.354 -22.020 7.699 1.00 88.94 109 VAL A CA 1
ATOM 850 C C . VAL A 1 109 ? -5.691 -20.921 6.883 1.00 88.94 109 VAL A C 1
ATOM 852 O O . VAL A 1 109 ? -6.099 -19.766 6.945 1.00 88.94 109 VAL A O 1
ATOM 855 N N . THR A 1 110 ? -4.695 -21.271 6.078 1.00 85.62 110 THR A N 1
ATOM 856 C CA . THR A 1 110 ? -4.186 -20.373 5.039 1.00 85.62 110 THR A CA 1
ATOM 857 C C . THR A 1 110 ? -4.982 -20.632 3.778 1.00 85.62 110 THR A C 1
ATOM 859 O O . THR A 1 110 ? -4.996 -21.747 3.269 1.00 85.62 110 THR A O 1
ATOM 862 N N . VAL A 1 111 ? -5.678 -19.619 3.287 1.00 87.88 111 VAL A N 1
ATOM 863 C CA . VAL A 1 111 ? -6.352 -19.677 1.997 1.00 87.88 111 VAL A CA 1
ATOM 864 C C . VAL A 1 111 ? -5.361 -19.209 0.946 1.00 87.88 111 VAL A C 1
ATOM 866 O O . VAL A 1 111 ? -4.812 -18.129 1.084 1.00 87.88 111 VAL A O 1
ATOM 869 N N . TYR A 1 112 ? -5.134 -20.011 -0.085 1.00 81.69 112 TYR A N 1
ATOM 870 C CA . TYR A 1 112 ? -4.166 -19.788 -1.158 1.00 81.69 112 TYR A CA 1
ATOM 871 C C . TYR A 1 112 ? -4.796 -19.277 -2.449 1.00 81.69 112 TYR A C 1
ATOM 873 O O . TYR A 1 112 ? -4.093 -18.701 -3.272 1.00 81.69 112 TYR A O 1
ATOM 881 N N . ASP A 1 113 ? -6.094 -19.505 -2.634 1.00 82.88 113 ASP A N 1
ATOM 882 C CA . ASP A 1 113 ? -6.834 -19.104 -3.827 1.00 82.88 113 ASP A CA 1
ATOM 883 C C . ASP A 1 113 ? -8.344 -19.123 -3.551 1.00 82.88 113 ASP A C 1
ATOM 885 O O . ASP A 1 113 ? -8.797 -19.769 -2.597 1.00 82.88 113 ASP A O 1
ATOM 889 N N . VAL A 1 114 ? -9.132 -18.474 -4.407 1.00 86.00 114 VAL A N 1
ATOM 890 C CA . VAL A 1 114 ? -10.592 -18.599 -4.428 1.00 86.00 114 VAL A CA 1
ATOM 891 C C . VAL A 1 114 ? -11.109 -18.941 -5.810 1.00 86.00 114 VAL A C 1
ATOM 893 O O . VAL A 1 114 ? -10.653 -18.429 -6.822 1.00 86.00 114 VAL A O 1
ATOM 896 N N . SER A 1 115 ? -12.132 -19.783 -5.840 1.00 86.12 115 SER A N 1
ATOM 897 C CA . SER A 1 115 ? -12.817 -20.167 -7.063 1.00 86.12 115 SER A CA 1
ATOM 898 C C . SER A 1 115 ? -14.319 -20.004 -6.894 1.00 86.12 115 SER A C 1
ATOM 900 O O . SER A 1 115 ? -14.866 -20.219 -5.809 1.00 86.12 115 SER A O 1
ATOM 902 N N . TYR A 1 116 ? -14.983 -19.625 -7.978 1.00 84.81 116 TYR A N 1
ATOM 903 C CA . TYR A 1 116 ? -16.432 -19.581 -8.058 1.00 84.81 116 TYR A CA 1
ATOM 904 C C . TYR A 1 116 ? -16.922 -20.851 -8.733 1.00 84.81 116 TYR A C 1
ATOM 906 O O . TYR A 1 116 ? -16.477 -21.205 -9.824 1.00 84.81 116 TYR A O 1
ATOM 914 N N . ALA A 1 117 ? -17.853 -21.533 -8.086 1.00 80.69 117 ALA A N 1
ATOM 915 C CA . ALA A 1 117 ? -18.561 -22.624 -8.721 1.00 80.69 117 ALA A CA 1
ATOM 916 C C . ALA A 1 117 ? -19.674 -22.109 -9.642 1.00 80.69 117 ALA A C 1
ATOM 918 O O . ALA A 1 117 ? -20.057 -20.940 -9.601 1.00 80.69 117 ALA A O 1
ATOM 919 N N . ASN A 1 118 ? -20.228 -23.014 -10.449 1.00 79.75 118 ASN A N 1
ATOM 920 C CA . ASN A 1 118 ? -21.253 -22.699 -11.450 1.00 79.75 118 ASN A CA 1
ATOM 921 C C . ASN A 1 118 ? -22.537 -22.087 -10.862 1.00 79.75 118 ASN A C 1
ATOM 923 O O . ASN A 1 118 ? -23.278 -21.422 -11.578 1.00 79.75 118 ASN A O 1
ATOM 927 N N . ASP A 1 119 ? -22.810 -22.308 -9.576 1.00 79.38 119 ASP A N 1
ATOM 928 C CA . ASP A 1 119 ? -23.956 -21.747 -8.854 1.00 79.38 119 ASP A CA 1
ATOM 929 C C . ASP A 1 119 ? -23.652 -20.391 -8.184 1.00 79.38 119 ASP A C 1
ATOM 931 O O . ASP A 1 119 ? -24.486 -19.860 -7.453 1.00 79.38 119 ASP A O 1
ATOM 935 N N . GLY A 1 120 ? -22.462 -19.829 -8.419 1.00 78.75 120 GLY A N 1
ATOM 936 C CA . GLY A 1 120 ? -21.996 -18.576 -7.824 1.00 78.75 120 GLY A CA 1
ATOM 937 C C . GLY A 1 120 ? -21.390 -18.729 -6.427 1.00 78.75 120 GLY A C 1
ATOM 938 O O . GLY A 1 120 ? -20.914 -17.745 -5.859 1.00 78.75 120 GLY A O 1
ATOM 939 N N . SER A 1 121 ? -21.361 -19.939 -5.865 1.00 84.69 121 SER A N 1
ATOM 940 C CA . SER A 1 121 ? -20.762 -20.182 -4.555 1.00 84.69 121 SER A CA 1
ATOM 941 C C . SER A 1 121 ? -19.249 -19.996 -4.584 1.00 84.69 121 SER A C 1
ATOM 943 O O . SER A 1 121 ? -18.555 -20.555 -5.436 1.00 84.69 121 SER A O 1
ATOM 945 N N . LYS A 1 122 ? -18.727 -19.258 -3.602 1.00 88.75 122 LYS A N 1
ATOM 946 C CA . LYS A 1 122 ? -17.293 -19.003 -3.446 1.00 88.75 122 LYS A CA 1
ATOM 947 C C . LYS A 1 122 ? -16.624 -20.084 -2.594 1.00 88.75 122 LYS A C 1
ATOM 949 O O . LYS A 1 122 ? -17.036 -20.345 -1.460 1.00 88.75 122 LYS A O 1
ATOM 954 N N . TRP A 1 123 ? -15.562 -20.675 -3.125 1.00 94.12 123 TRP A N 1
ATOM 955 C CA . TRP A 1 123 ? -14.742 -21.705 -2.489 1.00 94.12 123 TRP A CA 1
ATOM 956 C C . TRP A 1 123 ? -13.319 -21.203 -2.289 1.00 94.12 123 TRP A C 1
ATOM 958 O O . TRP A 1 123 ? -12.773 -20.538 -3.158 1.00 94.12 123 TRP A O 1
ATOM 968 N N . ALA A 1 124 ? -12.722 -21.538 -1.152 1.00 92.12 124 ALA A N 1
ATOM 969 C CA . ALA A 1 124 ? -11.370 -21.162 -0.767 1.00 92.12 124 ALA A CA 1
ATOM 970 C C . ALA A 1 124 ? -10.455 -22.393 -0.807 1.00 92.12 124 ALA A C 1
ATOM 972 O O . ALA A 1 124 ? -10.755 -23.400 -0.156 1.00 92.12 124 ALA A O 1
ATOM 973 N N . LYS A 1 125 ? -9.349 -22.323 -1.552 1.00 93.38 125 LYS A N 1
ATOM 974 C CA . LYS A 1 125 ? -8.301 -23.351 -1.564 1.00 93.38 125 LYS A CA 1
ATOM 975 C C . LYS A 1 125 ? -7.461 -23.185 -0.305 1.00 93.38 125 LYS A C 1
ATOM 977 O O . LYS A 1 125 ? -6.842 -22.145 -0.140 1.00 93.38 125 LYS A O 1
ATOM 982 N N . ILE A 1 126 ? -7.406 -24.187 0.564 1.00 94.00 126 ILE A N 1
ATOM 983 C CA . ILE A 1 126 ? -6.649 -24.146 1.831 1.00 94.00 126 ILE A CA 1
ATOM 984 C C . ILE A 1 126 ? -5.439 -25.092 1.857 1.00 94.00 126 ILE A C 1
ATOM 986 O O . ILE A 1 126 ? -4.820 -25.307 2.894 1.00 94.00 126 ILE A O 1
ATOM 990 N N . GLY A 1 127 ? -5.135 -25.702 0.714 1.00 90.31 127 GLY A N 1
ATOM 991 C CA . GLY A 1 127 ? -4.044 -26.647 0.511 1.00 90.31 127 GLY A CA 1
ATOM 992 C C . GLY A 1 127 ? -4.227 -27.393 -0.809 1.00 90.31 127 GLY A C 1
ATOM 993 O O . GLY A 1 127 ? -5.215 -27.185 -1.525 1.00 90.31 127 GLY A O 1
ATOM 994 N N . ASP A 1 128 ? -3.291 -28.270 -1.153 1.00 89.56 128 ASP A N 1
ATOM 995 C CA . ASP A 1 128 ? -3.390 -29.053 -2.385 1.00 89.56 128 ASP A CA 1
ATOM 996 C C . ASP A 1 128 ? -4.525 -30.069 -2.317 1.00 89.56 128 ASP A C 1
ATOM 998 O O . ASP A 1 128 ? -4.599 -30.893 -1.408 1.00 89.56 128 ASP A O 1
ATOM 1002 N N . GLY A 1 129 ? -5.455 -29.952 -3.269 1.00 90.25 129 GLY A N 1
ATOM 1003 C CA . GLY A 1 129 ? -6.699 -30.716 -3.253 1.00 90.25 129 GLY A CA 1
ATOM 1004 C C . GLY A 1 129 ? -7.510 -30.488 -1.976 1.00 90.25 129 GLY A C 1
ATOM 1005 O O . GLY A 1 129 ? -8.120 -31.424 -1.477 1.00 90.25 129 GLY A O 1
ATOM 1006 N N . GLN A 1 130 ? -7.482 -29.288 -1.387 1.00 95.88 130 GLN A N 1
ATOM 1007 C CA . GLN A 1 130 ? -8.263 -28.979 -0.189 1.00 95.88 130 GLN A CA 1
ATOM 1008 C C . GLN A 1 130 ? -9.010 -27.666 -0.369 1.00 95.88 130 GLN A C 1
ATOM 1010 O O . GLN A 1 130 ? -8.411 -26.596 -0.439 1.00 95.88 130 GLN A O 1
ATOM 1015 N N . TRP A 1 131 ? -10.332 -27.762 -0.416 1.00 96.38 131 TRP A N 1
ATOM 1016 C CA . TRP A 1 131 ? -11.243 -26.650 -0.635 1.00 96.38 131 TRP A CA 1
ATOM 1017 C C . TRP A 1 131 ? -12.290 -26.590 0.465 1.00 96.38 131 TRP A C 1
ATOM 1019 O O . TRP A 1 131 ? -12.833 -27.615 0.876 1.00 96.38 131 TRP A O 1
ATOM 1029 N N . VAL A 1 132 ? -12.611 -25.382 0.908 1.00 95.62 132 VAL A N 1
ATOM 1030 C CA . VAL A 1 132 ? -13.691 -25.123 1.863 1.00 95.62 132 VAL A CA 1
ATOM 1031 C C . VAL A 1 132 ? -14.638 -24.076 1.308 1.00 95.62 132 VAL A C 1
ATOM 1033 O O . VAL A 1 132 ? -14.254 -23.235 0.496 1.00 95.62 132 VAL A O 1
ATOM 1036 N N . PHE A 1 133 ? -15.893 -24.118 1.737 1.00 93.38 133 PHE A N 1
ATOM 1037 C CA . PHE A 1 133 ? -16.860 -23.107 1.336 1.00 93.38 133 PHE A CA 1
ATOM 1038 C C . PHE A 1 133 ? -16.519 -21.794 2.047 1.00 93.38 133 PHE A C 1
ATOM 1040 O O . PHE A 1 133 ? -16.510 -21.729 3.277 1.00 93.38 133 PHE A O 1
ATOM 1047 N N . ALA A 1 134 ? -16.226 -20.750 1.277 1.00 87.69 134 ALA A N 1
ATOM 1048 C CA . ALA A 1 134 ? -15.546 -19.573 1.800 1.00 87.69 134 ALA A CA 1
ATOM 1049 C C . ALA A 1 134 ? -16.428 -18.772 2.778 1.00 87.69 134 ALA A C 1
ATOM 1051 O O . ALA A 1 134 ? -15.915 -18.189 3.722 1.00 87.69 134 ALA A O 1
ATOM 1052 N N . LYS A 1 135 ? -17.763 -18.845 2.653 1.00 87.88 135 LYS A N 1
ATOM 1053 C CA . LYS A 1 135 ? -18.709 -18.224 3.607 1.00 87.88 135 LYS A CA 1
ATOM 1054 C C . LYS A 1 135 ? -18.523 -18.667 5.067 1.00 87.88 135 LYS A C 1
ATOM 1056 O O . LYS A 1 135 ? -19.000 -17.993 5.969 1.00 87.88 135 LYS A O 1
ATOM 1061 N N . TYR A 1 136 ? -17.875 -19.811 5.292 1.00 91.00 136 TYR A N 1
ATOM 1062 C CA . TYR A 1 136 ? -17.567 -20.333 6.623 1.00 91.00 136 TYR A CA 1
ATOM 1063 C C . TYR A 1 136 ? -16.150 -19.978 7.077 1.00 91.00 136 TYR A C 1
ATOM 1065 O O . TYR A 1 136 ? -15.607 -20.635 7.962 1.00 91.00 136 TYR A O 1
ATOM 1073 N N . LEU A 1 137 ? -15.529 -18.976 6.460 1.00 87.62 137 LEU A N 1
ATOM 1074 C CA . LEU A 1 137 ? -14.260 -18.410 6.884 1.00 87.62 137 LEU A CA 1
ATOM 1075 C C . LEU A 1 137 ? -14.481 -16.990 7.394 1.00 87.62 137 LEU A C 1
ATOM 1077 O O . LEU A 1 137 ? -15.278 -16.237 6.844 1.00 87.62 137 LEU A O 1
ATOM 1081 N N . LYS A 1 138 ? -13.733 -16.622 8.428 1.00 78.56 138 LYS A N 1
ATOM 1082 C CA . LYS A 1 138 ? -13.683 -15.281 9.009 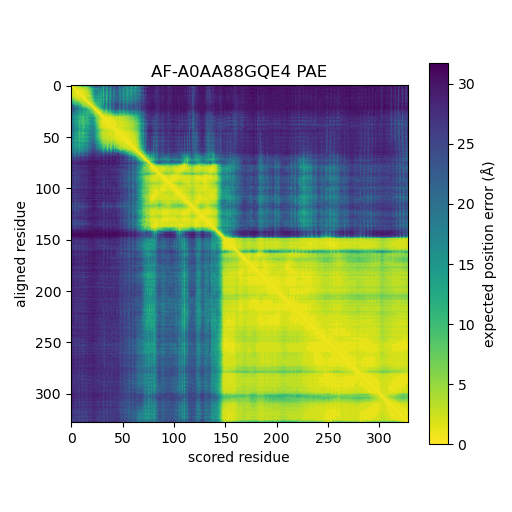1.00 78.56 138 LYS A CA 1
ATOM 1083 C C . LYS A 1 138 ? -12.243 -14.801 9.119 1.00 78.56 138 LYS A C 1
ATOM 1085 O O . LYS A 1 138 ? -11.308 -15.600 9.043 1.00 78.56 138 LYS A O 1
ATOM 1090 N N . MET A 1 139 ? -12.068 -13.493 9.279 1.00 68.75 139 MET A N 1
ATOM 1091 C CA . MET A 1 139 ? -10.751 -12.850 9.340 1.00 68.75 139 MET A CA 1
ATOM 1092 C C . MET A 1 139 ? -9.846 -13.397 10.456 1.00 68.75 139 MET A C 1
ATOM 1094 O O . MET A 1 139 ? -8.644 -13.514 10.250 1.00 68.75 139 MET A O 1
ATOM 1098 N N . ALA A 1 140 ? -10.399 -13.734 11.626 1.00 67.56 140 ALA A N 1
ATOM 1099 C CA . ALA A 1 140 ? -9.614 -14.115 12.802 1.00 67.56 140 ALA A CA 1
ATOM 1100 C C . ALA A 1 140 ? -10.336 -15.136 13.694 1.00 67.56 140 ALA A C 1
ATOM 1102 O O . ALA A 1 140 ? -11.559 -15.271 13.643 1.00 67.56 140 ALA A O 1
ATOM 1103 N N . CYS A 1 141 ? -9.568 -15.847 14.519 1.00 70.25 141 CYS A N 1
ATOM 1104 C CA . CYS A 1 141 ? -10.064 -16.854 15.455 1.00 70.25 141 CYS A CA 1
ATOM 1105 C C . CYS A 1 141 ? -10.541 -16.172 16.752 1.00 70.25 141 CYS A C 1
ATOM 1107 O O . CYS A 1 141 ? -9.956 -15.172 17.177 1.00 70.25 141 CYS A O 1
ATOM 1109 N N . GLN A 1 142 ? -11.549 -16.730 17.429 1.00 53.78 142 GLN A N 1
ATOM 1110 C CA . GLN A 1 142 ? -12.011 -16.322 18.761 1.00 53.78 142 GLN A CA 1
ATOM 1111 C C . GLN A 1 142 ? -11.010 -16.754 19.840 1.00 53.78 142 GLN A C 1
ATOM 1113 O O . GLN A 1 142 ? -11.218 -17.677 20.614 1.00 53.78 142 GLN A O 1
ATOM 1118 N N . ASN A 1 143 ? -9.875 -16.065 19.838 1.00 41.16 143 ASN A N 1
ATOM 1119 C CA . ASN A 1 143 ? -9.046 -15.748 21.001 1.00 41.16 143 ASN A CA 1
ATOM 1120 C C . ASN A 1 143 ? -8.204 -14.483 20.754 1.00 41.16 143 ASN A C 1
ATOM 1122 O O . ASN A 1 143 ? -7.269 -14.173 21.487 1.00 41.16 143 ASN A O 1
ATOM 1126 N N . SER A 1 144 ? -8.547 -13.712 19.724 1.00 37.34 144 SER A N 1
ATOM 1127 C CA . SER A 1 144 ? -8.116 -12.333 19.587 1.00 37.34 144 SER A CA 1
ATOM 1128 C C . SER A 1 144 ? -9.289 -11.475 20.036 1.00 37.34 144 SER A C 1
ATOM 1130 O O . SER A 1 144 ? -10.354 -11.530 19.426 1.00 37.34 144 SER A O 1
ATOM 1132 N N . ASN A 1 145 ? -9.115 -10.697 21.110 1.00 34.25 145 ASN A N 1
ATOM 1133 C CA . ASN A 1 145 ? -9.933 -9.505 21.354 1.00 34.25 145 ASN A CA 1
ATOM 1134 C C . ASN A 1 145 ? -10.246 -8.840 20.004 1.00 34.25 145 ASN A C 1
ATOM 1136 O O . ASN A 1 145 ? -9.327 -8.765 19.193 1.00 34.25 145 ASN A O 1
ATOM 1140 N N . ASN A 1 146 ? -11.490 -8.400 19.769 1.00 36.38 146 ASN A N 1
ATOM 1141 C CA . ASN A 1 146 ? -11.989 -7.751 18.540 1.00 36.38 146 ASN A CA 1
ATOM 1142 C C . ASN A 1 146 ? -11.155 -6.522 18.119 1.00 36.38 146 ASN A C 1
ATOM 1144 O O . ASN A 1 146 ? -11.560 -5.374 18.247 1.00 36.38 146 ASN A O 1
ATOM 1148 N N . ASN A 1 147 ? -9.946 -6.793 17.661 1.00 38.09 147 ASN A N 1
ATOM 1149 C CA . ASN A 1 147 ? -8.875 -5.891 17.312 1.00 38.09 147 ASN A CA 1
ATOM 1150 C C . ASN A 1 147 ? -7.969 -6.759 16.433 1.00 38.09 147 ASN A C 1
ATOM 1152 O O . ASN A 1 147 ? -6.917 -7.233 16.866 1.00 38.09 147 ASN A O 1
ATOM 1156 N N . GLY A 1 148 ? -8.450 -7.085 15.225 1.00 51.75 148 GLY A N 1
ATOM 1157 C CA . GLY A 1 148 ? -7.600 -7.706 14.213 1.00 51.75 148 GLY A CA 1
ATOM 1158 C C . GLY A 1 148 ? -6.295 -6.921 14.162 1.00 51.75 148 GLY A C 1
ATOM 1159 O O . GLY A 1 148 ? -6.338 -5.692 14.256 1.00 51.75 148 GLY A O 1
ATOM 1160 N N . ASP A 1 149 ? -5.155 -7.619 14.123 1.00 77.75 149 ASP A N 1
ATOM 1161 C CA . ASP A 1 149 ? -3.836 -6.985 14.105 1.00 77.75 149 ASP A CA 1
ATOM 1162 C C . ASP A 1 149 ? -3.893 -5.749 13.198 1.00 77.75 149 ASP A C 1
ATOM 1164 O O . ASP A 1 149 ? -4.257 -5.857 12.023 1.00 77.75 149 ASP A O 1
ATOM 1168 N N . LYS A 1 150 ? -3.625 -4.563 13.765 1.00 87.06 150 LYS A N 1
ATOM 1169 C CA . LYS A 1 150 ? -3.781 -3.267 13.080 1.00 87.06 150 LYS A CA 1
ATOM 1170 C C . LYS A 1 150 ? -3.084 -3.296 11.719 1.00 87.06 150 LYS A C 1
ATOM 1172 O O . LYS A 1 150 ? -3.577 -2.704 10.760 1.00 87.06 150 LYS A O 1
ATOM 1177 N N . THR A 1 151 ? -1.978 -4.039 11.639 1.00 86.38 151 THR A N 1
ATOM 1178 C CA . THR A 1 151 ? -1.207 -4.317 10.426 1.00 86.38 151 THR A CA 1
ATOM 1179 C C . THR A 1 151 ? -2.042 -5.044 9.373 1.00 86.38 151 THR A C 1
ATOM 1181 O O . THR A 1 151 ? -2.095 -4.604 8.230 1.00 86.38 151 THR A O 1
ATOM 1184 N N . THR A 1 152 ? -2.747 -6.110 9.752 1.00 83.69 152 THR A N 1
ATOM 1185 C CA . THR A 1 152 ? -3.599 -6.909 8.858 1.00 83.69 152 THR A CA 1
ATOM 1186 C C . THR A 1 152 ? -4.747 -6.074 8.286 1.00 83.69 152 THR A C 1
ATOM 1188 O O . THR A 1 152 ? -4.929 -6.036 7.069 1.00 83.69 152 THR A O 1
ATOM 1191 N N . VAL A 1 153 ? -5.477 -5.338 9.135 1.00 85.19 153 VAL A N 1
ATOM 1192 C CA . VAL A 1 153 ? -6.578 -4.458 8.688 1.00 85.19 153 VAL A CA 1
ATOM 1193 C C . VAL A 1 153 ? -6.058 -3.361 7.754 1.00 85.19 153 VAL A C 1
ATOM 1195 O O . VAL A 1 153 ? -6.654 -3.073 6.717 1.00 85.19 153 VAL A O 1
ATOM 1198 N N . THR A 1 154 ? -4.914 -2.771 8.096 1.00 91.38 154 THR A N 1
ATOM 1199 C CA . THR A 1 154 ? -4.268 -1.714 7.307 1.00 91.38 154 THR A CA 1
ATOM 1200 C C . THR A 1 154 ? -3.808 -2.211 5.946 1.00 91.38 154 THR A C 1
ATOM 1202 O O . THR A 1 154 ? -4.073 -1.555 4.944 1.00 91.38 154 THR A O 1
ATOM 1205 N N . LEU A 1 155 ? -3.150 -3.371 5.885 1.00 89.06 155 LEU A N 1
ATOM 1206 C CA . LEU A 1 155 ? -2.698 -3.965 4.628 1.00 89.06 155 LEU A CA 1
ATOM 1207 C C . LEU A 1 155 ? -3.874 -4.274 3.707 1.00 89.06 155 LEU A C 1
ATOM 1209 O O . LEU A 1 155 ? -3.800 -3.969 2.518 1.00 89.06 155 LEU A O 1
ATOM 1213 N N . ALA A 1 156 ? -4.971 -4.810 4.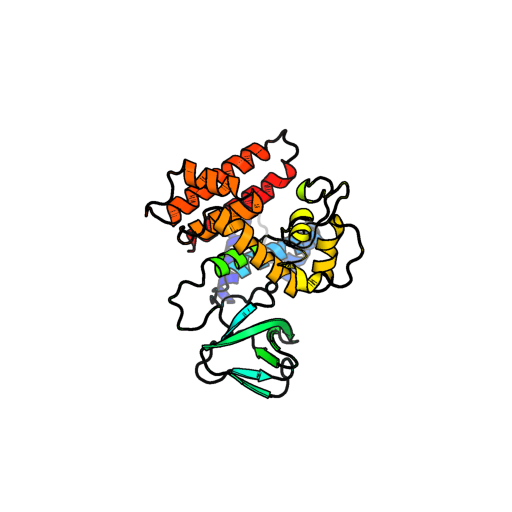252 1.00 87.12 156 ALA A N 1
ATOM 1214 C CA . ALA A 1 156 ? -6.183 -5.041 3.476 1.00 87.12 156 ALA A CA 1
ATOM 1215 C C . ALA A 1 156 ? -6.687 -3.747 2.824 1.00 87.12 156 ALA A C 1
ATOM 1217 O O . ALA A 1 156 ? -6.962 -3.740 1.627 1.00 87.12 156 ALA A O 1
ATOM 1218 N N . LYS A 1 157 ? -6.707 -2.635 3.574 1.00 89.25 157 LYS A N 1
ATOM 1219 C CA . LYS A 1 157 ? -7.090 -1.322 3.041 1.00 89.25 157 LYS A CA 1
ATOM 1220 C C . LYS A 1 157 ? -6.112 -0.747 2.027 1.00 89.25 157 LYS A C 1
ATOM 1222 O O . LYS A 1 157 ? -6.546 -0.257 0.994 1.00 89.25 157 LYS A O 1
ATOM 1227 N N . ILE A 1 158 ? -4.808 -0.842 2.265 1.00 91.94 158 ILE A N 1
ATOM 1228 C CA . ILE A 1 158 ? -3.806 -0.359 1.305 1.00 91.94 158 ILE A CA 1
ATOM 1229 C C . ILE A 1 158 ? -3.964 -1.098 -0.031 1.00 91.94 158 ILE A C 1
ATOM 1231 O O . ILE A 1 158 ? -4.068 -0.465 -1.080 1.00 91.94 158 ILE A O 1
ATOM 1235 N N . PHE A 1 159 ? -4.100 -2.425 -0.003 1.00 87.69 159 PHE A N 1
ATOM 1236 C CA . PHE A 1 159 ? -4.259 -3.223 -1.219 1.00 87.69 159 PHE A CA 1
ATOM 1237 C C . PHE A 1 159 ? -5.627 -3.096 -1.916 1.00 87.69 159 PHE A C 1
ATOM 1239 O O . PHE A 1 159 ? -5.759 -3.602 -3.028 1.00 87.69 159 PHE A O 1
ATOM 1246 N N . GLU A 1 160 ? -6.633 -2.435 -1.326 1.00 85.56 160 GLU A N 1
ATOM 1247 C CA . GLU A 1 160 ? -7.845 -2.026 -2.064 1.00 85.56 160 GLU A CA 1
ATOM 1248 C C . GLU A 1 160 ? -7.514 -0.963 -3.130 1.00 85.56 160 GLU A C 1
ATOM 1250 O O . GLU A 1 160 ? -8.209 -0.868 -4.143 1.00 85.56 160 GLU A O 1
ATOM 1255 N N . HIS A 1 161 ? -6.439 -0.192 -2.923 1.00 81.62 161 HIS A N 1
ATOM 1256 C CA . HIS A 1 161 ? -6.015 0.901 -3.802 1.00 81.62 161 HIS A CA 1
ATOM 1257 C C . HIS A 1 161 ? -4.774 0.568 -4.634 1.00 81.62 161 HIS A C 1
ATOM 1259 O O . HIS A 1 161 ? -4.560 1.184 -5.680 1.00 81.62 161 HIS A O 1
ATOM 1265 N N . GLU A 1 162 ? -3.960 -0.394 -4.197 1.00 77.31 162 GLU A N 1
ATOM 1266 C CA . GLU A 1 162 ? -2.783 -0.811 -4.955 1.00 77.31 162 GLU A CA 1
ATOM 1267 C C . GLU A 1 162 ? -3.175 -1.704 -6.138 1.00 77.31 162 GLU A C 1
ATOM 1269 O O . GLU A 1 162 ? -3.683 -2.817 -5.988 1.00 77.31 162 GLU A O 1
ATOM 1274 N N . GLY A 1 163 ? -2.952 -1.180 -7.343 1.00 71.56 163 GLY A N 1
ATOM 1275 C CA . GLY A 1 163 ? -3.335 -1.827 -8.591 1.00 71.56 163 GLY A CA 1
ATOM 1276 C C . GLY A 1 163 ? -2.374 -2.918 -9.073 1.00 71.56 163 GLY A C 1
ATOM 1277 O O . GLY A 1 163 ? -1.385 -3.283 -8.433 1.00 71.56 163 GLY A O 1
ATOM 1278 N N . LEU A 1 164 ? -2.672 -3.410 -10.277 1.00 85.12 164 LEU A N 1
ATOM 1279 C CA . LEU A 1 164 ? -1.762 -4.222 -11.086 1.00 85.12 164 LEU A CA 1
ATOM 1280 C C . LEU A 1 164 ? -0.458 -3.460 -11.381 1.00 85.12 164 LEU A C 1
ATOM 1282 O O . LEU A 1 164 ? -0.340 -2.261 -11.131 1.00 85.12 164 LEU A O 1
ATOM 1286 N N . CYS A 1 165 ? 0.516 -4.151 -11.966 1.00 92.38 165 CYS A N 1
ATOM 1287 C CA . CYS A 1 165 ? 1.739 -3.512 -12.436 1.00 92.38 165 CYS A CA 1
ATOM 1288 C C . CYS A 1 165 ? 1.469 -2.372 -13.432 1.00 92.38 165 CYS A C 1
ATOM 1290 O O . CYS A 1 165 ? 0.692 -2.532 -14.375 1.00 92.38 165 CYS A O 1
ATOM 1292 N N . GLN A 1 166 ? 2.183 -1.259 -13.273 1.00 92.50 166 GLN A N 1
ATOM 1293 C CA . GLN A 1 166 ? 2.181 -0.115 -14.189 1.00 92.50 166 GLN A CA 1
ATOM 1294 C C . GLN A 1 166 ? 3.616 0.332 -14.498 1.00 92.50 166 GLN A C 1
ATOM 1296 O O . GLN A 1 166 ? 4.491 0.189 -13.650 1.00 92.50 166 GLN A O 1
ATOM 1301 N N . ASN A 1 167 ? 3.861 0.853 -15.704 1.00 94.12 167 ASN A N 1
ATOM 1302 C CA . ASN A 1 167 ? 5.181 1.284 -16.196 1.00 94.12 167 ASN A CA 1
ATOM 1303 C C . ASN A 1 167 ? 5.158 2.682 -16.835 1.00 94.12 167 ASN A C 1
ATOM 1305 O O . ASN A 1 167 ? 5.819 2.944 -17.843 1.00 94.12 167 ASN A O 1
ATOM 1309 N N . TRP A 1 168 ? 4.346 3.593 -16.306 1.00 88.94 168 TRP A N 1
ATOM 1310 C CA . TRP A 1 168 ? 4.236 4.934 -16.862 1.00 88.94 168 TRP A CA 1
ATOM 1311 C C . TRP A 1 168 ? 5.571 5.677 -16.761 1.00 88.94 168 TRP A C 1
ATOM 1313 O O . TRP A 1 168 ? 6.057 5.941 -15.666 1.00 88.94 168 TRP A O 1
ATOM 1323 N N . ALA A 1 169 ? 6.132 6.088 -17.900 1.00 89.19 169 ALA A N 1
ATOM 1324 C CA . ALA A 1 169 ? 7.385 6.851 -17.944 1.00 89.19 169 ALA A CA 1
ATOM 1325 C C . ALA A 1 169 ? 7.279 8.240 -17.283 1.00 89.19 169 ALA A C 1
ATOM 1327 O O . ALA A 1 169 ? 8.281 8.852 -16.928 1.00 89.19 169 ALA A O 1
ATOM 1328 N N . SER A 1 170 ? 6.060 8.765 -17.127 1.00 83.31 170 SER A N 1
ATOM 1329 C CA . SER A 1 170 ? 5.807 10.016 -16.407 1.00 83.31 170 SER A CA 1
ATOM 1330 C C . SER A 1 170 ? 5.877 9.870 -14.887 1.00 83.31 170 SER A C 1
ATOM 1332 O O . SER A 1 170 ? 5.938 10.889 -14.199 1.00 83.31 170 SER A O 1
ATOM 1334 N N . ASP A 1 171 ? 5.827 8.638 -14.381 1.00 84.50 171 ASP A N 1
ATOM 1335 C CA . ASP A 1 171 ? 5.986 8.321 -12.970 1.00 84.50 171 ASP A CA 1
ATOM 1336 C C . ASP A 1 171 ? 7.463 8.042 -12.682 1.00 84.50 171 ASP A C 1
ATOM 1338 O O . ASP A 1 171 ? 8.015 7.011 -13.066 1.00 84.50 171 ASP A O 1
ATOM 1342 N N . SER A 1 172 ? 8.109 8.980 -11.991 1.00 88.19 172 SER A N 1
ATOM 1343 C CA . SER A 1 172 ? 9.518 8.860 -11.614 1.00 88.19 172 SER A CA 1
ATOM 1344 C C . SER A 1 172 ? 9.794 7.677 -10.688 1.00 88.19 172 SER A C 1
ATOM 1346 O O . SER A 1 172 ? 10.938 7.249 -10.602 1.00 88.19 172 SER A O 1
ATOM 1348 N N . GLY A 1 173 ? 8.777 7.137 -10.006 1.00 89.38 173 GLY A N 1
ATOM 1349 C CA . GLY A 1 173 ? 8.914 5.921 -9.208 1.00 89.38 173 GLY A CA 1
ATOM 1350 C C . GLY A 1 173 ? 9.273 4.694 -10.046 1.00 89.38 173 GLY A C 1
ATOM 1351 O O . GLY A 1 173 ? 9.873 3.765 -9.514 1.00 89.38 173 GLY A O 1
ATOM 1352 N N . ASN A 1 174 ? 8.969 4.707 -11.349 1.00 94.19 174 ASN A N 1
ATOM 1353 C CA . ASN A 1 174 ? 9.311 3.625 -12.269 1.00 94.19 174 ASN A CA 1
ATOM 1354 C C . ASN A 1 174 ? 10.737 3.718 -12.823 1.00 94.19 174 ASN A C 1
ATOM 1356 O O . ASN A 1 174 ? 11.229 2.718 -13.338 1.00 94.19 174 ASN A O 1
ATOM 1360 N N . ASP A 1 175 ? 11.409 4.870 -12.755 1.00 96.38 175 ASP A N 1
ATOM 1361 C CA . ASP A 1 175 ? 12.793 4.980 -13.228 1.00 96.38 175 ASP A CA 1
ATOM 1362 C C . ASP A 1 175 ? 13.744 4.334 -12.217 1.00 96.38 175 ASP A C 1
ATOM 1364 O O . ASP A 1 175 ? 13.814 4.726 -11.048 1.00 96.38 175 ASP A O 1
ATOM 1368 N N . PHE A 1 176 ? 14.484 3.322 -12.665 1.00 97.69 176 PHE A N 1
ATOM 1369 C CA . PHE A 1 176 ? 15.526 2.711 -11.866 1.00 97.69 176 PHE A CA 1
ATOM 1370 C C . PHE A 1 176 ? 16.732 2.347 -12.726 1.00 97.69 176 PHE A C 1
ATOM 1372 O O . PHE A 1 176 ? 16.650 1.529 -13.642 1.00 97.69 176 PHE A O 1
ATOM 1379 N N . GLN A 1 177 ? 17.875 2.954 -12.394 1.00 96.75 177 GLN A N 1
ATOM 1380 C CA . GLN A 1 177 ? 19.151 2.754 -13.087 1.00 96.75 177 GLN A CA 1
ATOM 1381 C C . GLN A 1 177 ? 19.075 3.062 -14.594 1.00 96.75 177 GLN A C 1
ATOM 1383 O O . GLN A 1 177 ? 19.677 2.369 -15.408 1.00 96.75 177 GLN A O 1
ATOM 1388 N N . GLY A 1 178 ? 18.333 4.111 -14.972 1.00 96.06 178 GLY A N 1
ATOM 1389 C CA . GLY A 1 178 ? 18.246 4.577 -16.359 1.00 96.06 178 GLY A CA 1
ATOM 1390 C C . GLY A 1 178 ? 17.266 3.791 -17.231 1.00 96.06 178 GLY A C 1
ATOM 1391 O O . GLY A 1 178 ? 17.238 3.989 -18.446 1.00 96.06 178 GLY A O 1
ATOM 1392 N N . LYS A 1 179 ? 16.453 2.911 -16.634 1.00 97.19 179 LYS A N 1
ATOM 1393 C CA . LYS A 1 179 ? 15.377 2.189 -17.316 1.00 97.19 179 LYS A CA 1
ATOM 1394 C C . LYS A 1 179 ? 14.052 2.397 -16.589 1.00 97.19 179 LYS A C 1
ATOM 1396 O O . LYS A 1 179 ? 13.984 2.291 -15.367 1.00 97.19 179 LYS A O 1
ATOM 1401 N N . ILE A 1 180 ? 12.988 2.620 -17.360 1.00 97.56 180 ILE A N 1
ATOM 1402 C CA . ILE A 1 180 ? 11.614 2.599 -16.851 1.00 97.56 180 ILE A CA 1
ATOM 1403 C C . ILE A 1 180 ? 11.210 1.142 -16.593 1.00 97.56 180 ILE A C 1
ATOM 1405 O O . ILE A 1 180 ? 11.072 0.353 -17.528 1.00 97.56 180 ILE A O 1
ATOM 1409 N N . GLY A 1 181 ? 11.067 0.796 -15.319 1.00 97.31 181 GLY A N 1
ATOM 1410 C CA . GLY A 1 181 ? 10.563 -0.479 -14.827 1.00 97.31 181 GLY A CA 1
ATOM 1411 C C . GLY A 1 181 ? 9.061 -0.456 -14.547 1.00 97.31 181 GLY A C 1
ATOM 1412 O O . GLY A 1 181 ? 8.321 0.379 -15.067 1.00 97.31 181 GLY A O 1
ATOM 1413 N N . TYR A 1 182 ? 8.619 -1.388 -13.702 1.00 97.31 182 TYR A N 1
ATOM 1414 C CA . TYR A 1 182 ? 7.219 -1.520 -13.302 1.00 97.31 182 TYR A CA 1
ATOM 1415 C C . TYR A 1 182 ? 7.055 -1.353 -11.794 1.00 97.31 182 TYR A C 1
ATOM 1417 O O . TYR A 1 182 ? 7.713 -2.041 -11.013 1.00 97.31 182 TYR A O 1
ATOM 1425 N N . THR A 1 183 ? 6.119 -0.504 -11.388 1.00 95.44 183 THR A N 1
ATOM 1426 C CA . THR A 1 183 ? 5.590 -0.503 -10.025 1.00 95.44 183 THR A CA 1
ATOM 1427 C C . THR A 1 183 ? 4.441 -1.494 -9.957 1.00 95.44 183 THR A C 1
ATOM 1429 O O . THR A 1 183 ? 3.456 -1.338 -10.677 1.00 95.44 183 THR A O 1
ATOM 1432 N N . CYS A 1 184 ? 4.556 -2.511 -9.107 1.00 95.56 184 CYS A N 1
ATOM 1433 C CA . CYS A 1 184 ? 3.561 -3.572 -8.955 1.00 95.56 184 CYS A CA 1
ATOM 1434 C C . CYS A 1 184 ? 3.006 -3.553 -7.536 1.00 95.56 184 CYS A C 1
ATOM 1436 O O . CYS A 1 184 ? 3.778 -3.568 -6.582 1.00 95.56 184 CYS A O 1
ATOM 1438 N N . MET A 1 185 ? 1.676 -3.496 -7.392 1.00 92.06 185 MET A N 1
ATOM 1439 C CA . MET A 1 185 ? 1.011 -3.360 -6.090 1.00 92.06 185 MET A CA 1
ATOM 1440 C C . MET A 1 185 ? 1.637 -2.259 -5.216 1.00 92.06 185 MET A C 1
ATOM 1442 O O . MET A 1 185 ? 1.879 -2.487 -4.038 1.00 92.06 185 MET A O 1
ATOM 1446 N N . GLY A 1 186 ? 1.980 -1.114 -5.816 1.00 91.69 186 GLY A N 1
ATOM 1447 C CA . GLY A 1 186 ? 2.590 0.024 -5.118 1.00 91.69 186 GLY A CA 1
ATOM 1448 C C . GLY A 1 186 ? 4.062 -0.142 -4.718 1.00 91.69 186 GLY A C 1
ATOM 1449 O O . GLY A 1 186 ? 4.607 0.729 -4.042 1.00 91.69 186 GLY A O 1
ATOM 1450 N N . VAL A 1 187 ? 4.734 -1.230 -5.106 1.00 95.94 187 VAL A N 1
ATOM 1451 C CA . VAL A 1 187 ? 6.172 -1.431 -4.871 1.00 95.94 187 VAL A CA 1
ATOM 1452 C C . VAL A 1 187 ? 6.955 -1.018 -6.113 1.00 95.94 187 VAL A C 1
ATOM 1454 O O . VAL A 1 187 ? 6.796 -1.601 -7.186 1.00 95.94 187 VAL A O 1
ATOM 1457 N N . THR A 1 188 ? 7.813 -0.007 -5.974 1.00 96.19 188 THR A N 1
ATOM 1458 C CA . THR A 1 188 ? 8.637 0.508 -7.077 1.00 96.19 188 THR A CA 1
ATOM 1459 C C . THR A 1 188 ? 9.761 -0.466 -7.459 1.00 96.19 188 THR A C 1
ATOM 1461 O O . THR A 1 188 ? 10.187 -1.279 -6.626 1.00 96.19 188 THR A O 1
ATOM 1464 N N . PRO A 1 189 ? 10.327 -0.368 -8.680 1.00 98.25 189 PRO A N 1
ATOM 1465 C CA . PRO A 1 189 ? 11.456 -1.198 -9.095 1.00 98.25 189 PRO A CA 1
ATOM 1466 C C . PRO A 1 189 ? 12.646 -1.150 -8.132 1.00 98.25 189 PRO A C 1
ATOM 1468 O O . PRO A 1 189 ? 13.229 -2.187 -7.819 1.00 98.25 189 PRO A O 1
ATOM 1471 N N . SER A 1 190 ? 12.970 0.036 -7.605 1.00 97.88 190 SER A N 1
ATOM 1472 C CA . SER A 1 190 ? 14.073 0.206 -6.656 1.00 97.88 190 SER A CA 1
ATOM 1473 C C . SER A 1 190 ? 13.831 -0.541 -5.344 1.00 97.88 190 SER A C 1
ATOM 1475 O O . SER A 1 190 ? 14.727 -1.232 -4.860 1.00 97.88 190 SER A O 1
ATOM 1477 N N . GLN A 1 191 ? 12.618 -0.465 -4.785 1.00 97.50 191 GLN A N 1
ATOM 1478 C CA . GLN A 1 191 ? 12.265 -1.175 -3.554 1.00 97.50 191 GLN A CA 1
ATOM 1479 C C . GLN A 1 191 ? 12.269 -2.688 -3.757 1.00 97.50 191 GLN A C 1
ATOM 1481 O O . GLN A 1 191 ? 12.839 -3.412 -2.937 1.00 97.50 191 GLN A O 1
ATOM 1486 N N . CYS A 1 192 ? 11.701 -3.168 -4.864 1.00 97.56 192 CYS A N 1
ATOM 1487 C CA . CYS A 1 192 ? 11.686 -4.593 -5.169 1.00 97.56 192 CYS A CA 1
ATOM 1488 C C . CYS A 1 192 ? 13.111 -5.141 -5.342 1.00 97.56 192 CYS A C 1
ATOM 1490 O O . CYS A 1 192 ? 13.469 -6.152 -4.738 1.00 97.56 192 CYS A O 1
ATOM 1492 N N . TRP A 1 193 ? 13.961 -4.448 -6.110 1.00 98.38 193 TRP A N 1
ATOM 1493 C CA . TRP A 1 193 ? 15.341 -4.872 -6.350 1.00 98.38 193 TRP A CA 1
ATOM 1494 C C . TRP A 1 193 ? 16.209 -4.833 -5.090 1.00 98.38 193 TRP A C 1
ATOM 1496 O O . TRP A 1 193 ? 16.955 -5.778 -4.816 1.00 98.38 193 TRP A O 1
ATOM 1506 N N . ASN A 1 194 ? 16.117 -3.767 -4.294 1.00 98.12 194 ASN A N 1
ATOM 1507 C CA . ASN A 1 194 ? 16.922 -3.629 -3.077 1.00 98.12 194 ASN A CA 1
ATOM 1508 C C . ASN A 1 194 ? 16.573 -4.692 -2.024 1.00 98.12 194 ASN A C 1
ATOM 1510 O O . ASN A 1 194 ? 17.429 -5.049 -1.220 1.00 98.12 194 ASN A O 1
ATOM 1514 N N . ASN A 1 195 ? 15.361 -5.252 -2.079 1.00 97.81 195 ASN A N 1
ATOM 1515 C CA . ASN A 1 195 ? 14.894 -6.305 -1.178 1.00 97.81 195 ASN A CA 1
ATOM 1516 C C . ASN A 1 195 ? 14.831 -7.699 -1.840 1.00 97.81 195 ASN A C 1
ATOM 1518 O O . ASN A 1 195 ? 14.256 -8.629 -1.270 1.00 97.81 195 ASN A O 1
ATOM 1522 N N . ARG A 1 196 ? 15.440 -7.875 -3.023 1.00 98.06 196 ARG A N 1
ATOM 1523 C CA . ARG A 1 196 ? 15.405 -9.137 -3.792 1.00 98.06 196 ARG A CA 1
ATOM 1524 C C . ARG A 1 196 ? 16.007 -10.338 -3.066 1.00 98.06 196 ARG A C 1
ATOM 1526 O O . ARG A 1 196 ? 15.515 -11.441 -3.218 1.00 98.06 196 ARG A O 1
ATOM 1533 N N . ASN A 1 197 ? 17.038 -10.122 -2.250 1.00 95.19 197 ASN A N 1
ATOM 1534 C CA . ASN A 1 197 ? 17.725 -11.192 -1.516 1.00 95.19 197 ASN A CA 1
ATOM 1535 C C . ASN A 1 197 ? 17.140 -11.432 -0.117 1.00 95.19 197 ASN A C 1
ATOM 1537 O O . ASN A 1 197 ? 17.608 -12.314 0.595 1.00 95.19 197 ASN A O 1
ATOM 1541 N N . THR A 1 198 ? 16.153 -10.636 0.297 1.00 93.44 198 THR A N 1
ATOM 1542 C CA . THR A 1 198 ? 15.530 -10.723 1.619 1.00 93.44 198 THR A CA 1
ATOM 1543 C C . THR A 1 198 ? 14.040 -10.995 1.454 1.00 93.44 198 THR A C 1
ATOM 1545 O O . THR A 1 198 ? 13.638 -12.150 1.321 1.00 93.44 198 THR A O 1
ATOM 1548 N N . ILE A 1 199 ? 13.228 -9.942 1.384 1.00 91.56 199 ILE A N 1
ATOM 1549 C CA . ILE A 1 199 ? 11.766 -10.010 1.333 1.00 91.56 199 ILE A CA 1
ATOM 1550 C C . ILE A 1 199 ? 11.287 -10.716 0.061 1.00 91.56 199 ILE A C 1
ATOM 1552 O O . ILE A 1 199 ? 10.397 -11.554 0.133 1.00 91.56 199 ILE A O 1
ATOM 1556 N N . PHE A 1 200 ? 11.900 -10.429 -1.090 1.00 94.88 200 PHE A N 1
ATOM 1557 C CA . PHE A 1 200 ? 11.526 -11.025 -2.380 1.00 94.88 200 PHE A CA 1
ATOM 1558 C C . PHE A 1 200 ? 12.392 -12.235 -2.769 1.00 94.88 200 PHE A C 1
ATOM 1560 O O . PHE A 1 200 ? 12.325 -12.690 -3.911 1.00 94.88 200 PHE A O 1
ATOM 1567 N N . SER A 1 201 ? 13.169 -12.794 -1.833 1.00 93.50 201 SER A N 1
ATOM 1568 C CA . SER A 1 201 ? 14.018 -13.965 -2.106 1.00 93.50 201 SER A CA 1
ATOM 1569 C C . SER A 1 201 ? 13.271 -15.181 -2.672 1.00 93.50 201 SER A C 1
ATOM 1571 O O . SER A 1 201 ? 13.834 -15.818 -3.566 1.00 93.50 201 SER A O 1
ATOM 1573 N N . PRO A 1 202 ? 12.003 -15.476 -2.297 1.00 91.69 202 PRO A N 1
ATOM 1574 C CA . PRO A 1 202 ? 11.267 -16.595 -2.892 1.00 91.69 202 PRO A CA 1
ATOM 1575 C C . PRO A 1 202 ? 11.003 -16.440 -4.397 1.00 91.69 202 PRO A C 1
ATOM 1577 O O . PRO A 1 202 ? 10.714 -17.425 -5.068 1.00 91.69 202 PRO A O 1
ATOM 1580 N N . LEU A 1 203 ? 11.092 -15.216 -4.926 1.00 94.94 203 LEU A N 1
ATOM 1581 C CA . LEU A 1 203 ? 10.776 -14.871 -6.316 1.00 94.94 203 LEU A CA 1
ATOM 1582 C C . LEU A 1 203 ? 12.013 -14.480 -7.130 1.00 94.94 203 LEU A C 1
ATOM 1584 O O . LEU A 1 203 ? 11.892 -14.127 -8.299 1.00 94.94 203 LEU A O 1
ATOM 1588 N N . TYR A 1 204 ? 13.201 -14.506 -6.522 1.00 95.25 204 TYR A N 1
ATOM 1589 C CA . TYR A 1 204 ? 14.430 -14.057 -7.174 1.00 95.25 204 TYR A CA 1
ATOM 1590 C C . TYR A 1 204 ? 15.046 -15.102 -8.113 1.00 95.25 204 TYR A C 1
ATOM 1592 O O . TYR A 1 204 ? 15.734 -14.749 -9.070 1.00 95.25 204 TYR A O 1
ATOM 1600 N N . SER A 1 205 ? 14.793 -16.390 -7.863 1.00 94.00 205 SER A N 1
ATOM 1601 C CA . SER A 1 205 ? 15.382 -17.480 -8.646 1.00 94.00 205 SER A CA 1
ATOM 1602 C C . SER A 1 205 ? 15.060 -17.354 -10.139 1.00 94.00 205 SER A C 1
ATOM 1604 O O . SER A 1 205 ? 13.920 -17.077 -10.514 1.00 94.00 205 SER A O 1
ATOM 1606 N N . GLY A 1 206 ? 16.071 -17.564 -10.986 1.00 94.19 206 GLY A N 1
ATOM 1607 C CA . GLY A 1 206 ? 15.937 -17.542 -12.445 1.00 94.19 206 GLY A CA 1
ATOM 1608 C C . GLY A 1 206 ? 15.906 -16.152 -13.087 1.00 94.19 206 GLY A C 1
ATOM 1609 O O . GLY A 1 206 ? 15.812 -16.073 -14.306 1.00 94.19 206 GLY A O 1
ATOM 1610 N N . PHE A 1 207 ? 16.003 -15.065 -12.312 1.00 97.75 207 PHE A N 1
ATOM 1611 C CA . PHE A 1 207 ? 16.057 -13.719 -12.879 1.00 97.75 207 PHE A CA 1
ATOM 1612 C C . PHE A 1 207 ? 17.463 -13.359 -13.381 1.00 97.75 207 PHE A C 1
ATOM 1614 O O . PHE A 1 207 ? 18.406 -13.287 -12.594 1.00 97.75 207 PHE A O 1
ATOM 1621 N N . ASP A 1 208 ? 17.588 -13.061 -14.674 1.00 97.31 208 ASP A N 1
ATOM 1622 C CA . ASP A 1 208 ? 18.824 -12.620 -15.342 1.00 97.31 208 ASP A CA 1
ATOM 1623 C C . ASP A 1 208 ? 18.684 -11.253 -16.051 1.00 97.31 208 ASP A C 1
ATOM 1625 O O . ASP A 1 208 ? 19.608 -10.785 -16.719 1.00 97.31 208 ASP A O 1
ATOM 1629 N N . GLY A 1 209 ? 17.529 -10.597 -15.894 1.00 97.31 209 GLY A N 1
ATOM 1630 C CA . GLY A 1 209 ? 17.186 -9.348 -16.568 1.00 97.31 209 GLY A CA 1
ATOM 1631 C C . GLY A 1 209 ? 17.751 -8.079 -15.920 1.00 97.31 209 GLY A C 1
ATOM 1632 O O . GLY A 1 209 ? 18.498 -8.094 -14.940 1.00 97.31 209 GLY A O 1
ATOM 1633 N N . HIS A 1 210 ? 17.347 -6.926 -16.462 1.00 98.38 210 HIS A N 1
ATOM 1634 C CA . HIS A 1 210 ? 17.736 -5.626 -15.913 1.00 98.38 210 HIS A CA 1
ATOM 1635 C C . HIS A 1 210 ? 17.052 -5.380 -14.553 1.00 98.38 210 HIS A C 1
ATOM 1637 O O . HIS A 1 210 ? 15.849 -5.614 -14.450 1.00 98.38 210 HIS A O 1
ATOM 1643 N N . PRO A 1 211 ? 17.730 -4.818 -13.531 1.00 98.50 211 PRO A N 1
ATOM 1644 C CA . PRO A 1 211 ? 17.161 -4.593 -12.193 1.00 98.50 211 PRO A CA 1
ATOM 1645 C C . PRO A 1 211 ? 15.772 -3.935 -12.153 1.00 98.50 211 PRO A C 1
ATOM 1647 O O . PRO A 1 211 ? 14.930 -4.302 -11.336 1.00 98.50 211 PRO A O 1
ATOM 1650 N N . ALA A 1 212 ? 15.509 -2.994 -13.064 1.00 98.00 212 ALA A N 1
ATOM 1651 C CA . ALA A 1 212 ? 14.213 -2.320 -13.196 1.00 98.00 212 ALA A CA 1
ATOM 1652 C C . ALA A 1 212 ? 13.037 -3.256 -13.566 1.00 98.00 212 ALA A C 1
ATOM 1654 O O . ALA A 1 212 ? 11.885 -2.954 -13.253 1.00 98.00 212 ALA A O 1
ATOM 1655 N N . ASP A 1 213 ? 13.311 -4.396 -14.206 1.00 98.19 213 ASP A N 1
ATOM 1656 C CA . ASP A 1 213 ? 12.293 -5.362 -14.636 1.00 98.19 213 ASP A CA 1
ATOM 1657 C C . ASP A 1 213 ? 11.976 -6.407 -13.557 1.00 98.19 213 ASP A C 1
ATOM 1659 O O . ASP A 1 213 ? 10.957 -7.093 -13.651 1.00 98.19 213 ASP A O 1
ATOM 1663 N N . PHE A 1 214 ? 12.817 -6.524 -12.519 1.00 98.50 214 PHE A N 1
ATOM 1664 C CA . PHE A 1 214 ? 12.684 -7.570 -11.499 1.00 98.50 214 PHE A CA 1
ATOM 1665 C C . PHE A 1 214 ? 11.315 -7.550 -10.819 1.00 98.50 214 PHE A C 1
ATOM 1667 O O . PHE A 1 214 ? 10.716 -8.593 -10.584 1.00 98.50 214 PHE A O 1
ATOM 1674 N N . CYS A 1 215 ? 10.794 -6.354 -10.552 1.00 97.94 215 CYS A N 1
ATOM 1675 C CA . CYS A 1 215 ? 9.491 -6.166 -9.930 1.00 97.94 215 CYS A CA 1
ATOM 1676 C C . CYS A 1 215 ? 8.362 -6.836 -10.730 1.00 97.94 215 CYS A C 1
ATOM 1678 O O . CYS A 1 215 ? 7.555 -7.579 -10.172 1.00 97.94 215 CYS A O 1
ATOM 1680 N N . LYS A 1 216 ? 8.366 -6.643 -12.057 1.00 97.88 216 LYS A N 1
ATOM 1681 C CA . LYS A 1 216 ? 7.400 -7.266 -12.967 1.00 97.88 216 LYS A CA 1
ATOM 1682 C C . LYS A 1 216 ? 7.609 -8.769 -13.064 1.00 97.88 216 LYS A C 1
ATOM 1684 O O . LYS A 1 216 ? 6.637 -9.510 -12.995 1.00 97.88 216 LYS A O 1
ATOM 1689 N N . TYR A 1 217 ? 8.863 -9.204 -13.191 1.00 98.25 217 TYR A N 1
ATOM 1690 C CA . TYR A 1 217 ? 9.211 -10.622 -13.222 1.00 98.25 217 TYR A CA 1
ATOM 1691 C C . TYR A 1 217 ? 8.691 -11.353 -11.980 1.00 98.25 217 TYR A C 1
ATOM 1693 O O . TYR A 1 217 ? 7.966 -12.334 -12.103 1.00 98.25 217 TYR A O 1
ATOM 1701 N N . ALA A 1 218 ? 9.004 -10.844 -10.786 1.00 97.44 218 ALA A N 1
ATOM 1702 C CA . ALA A 1 218 ? 8.594 -11.443 -9.522 1.00 97.44 218 ALA A CA 1
ATOM 1703 C C . ALA A 1 218 ? 7.063 -11.491 -9.386 1.00 97.44 218 ALA A C 1
ATOM 1705 O O . ALA A 1 218 ? 6.514 -12.501 -8.947 1.00 97.44 218 ALA A O 1
ATOM 1706 N N . TYR A 1 219 ? 6.375 -10.422 -9.801 1.00 96.31 219 TYR A N 1
ATOM 1707 C CA . TYR A 1 219 ? 4.916 -10.384 -9.835 1.00 96.31 219 TYR A CA 1
ATOM 1708 C C . TYR A 1 219 ? 4.338 -11.449 -10.776 1.00 96.31 219 TYR A C 1
ATOM 1710 O O . TYR A 1 219 ? 3.431 -12.172 -10.379 1.00 96.31 219 TYR A O 1
ATOM 1718 N N . ASP A 1 220 ? 4.867 -11.580 -11.994 1.00 94.81 220 ASP A N 1
ATOM 1719 C CA . ASP A 1 220 ? 4.359 -12.524 -12.998 1.00 94.81 220 ASP A CA 1
ATOM 1720 C C . ASP A 1 220 ? 4.611 -13.989 -12.630 1.00 94.81 220 ASP A C 1
ATOM 1722 O O . ASP A 1 220 ? 3.801 -14.849 -12.968 1.00 94.81 220 ASP A O 1
ATOM 1726 N N . GLN A 1 221 ? 5.714 -14.276 -11.930 1.00 92.50 221 GLN A N 1
ATOM 1727 C CA . GLN A 1 221 ? 6.043 -15.624 -11.457 1.00 92.50 221 GLN A CA 1
ATOM 1728 C C . GLN A 1 221 ? 4.985 -16.154 -10.488 1.00 92.50 221 GLN A C 1
ATOM 1730 O O . GLN A 1 221 ? 4.513 -17.283 -10.623 1.00 92.50 221 GLN A O 1
ATOM 1735 N N . ASN A 1 222 ? 4.620 -15.350 -9.487 1.00 87.12 222 ASN A N 1
ATOM 1736 C CA . ASN A 1 222 ? 3.603 -15.721 -8.512 1.00 87.12 222 ASN A CA 1
ATOM 1737 C C . ASN A 1 222 ? 3.021 -14.462 -7.839 1.00 87.12 222 ASN A C 1
ATOM 1739 O O . ASN A 1 222 ? 3.551 -14.015 -6.815 1.00 87.12 222 ASN A O 1
ATOM 1743 N N . PRO A 1 223 ? 1.908 -13.907 -8.360 1.00 85.75 223 PRO A N 1
ATOM 1744 C CA . PRO A 1 223 ? 1.300 -12.686 -7.822 1.00 85.75 223 PRO A CA 1
ATOM 1745 C C . PRO A 1 223 ? 0.897 -12.807 -6.346 1.00 85.75 223 PRO A C 1
ATOM 1747 O O . PRO A 1 223 ? 0.896 -11.820 -5.611 1.00 85.75 223 PRO A O 1
ATOM 1750 N N . ALA A 1 224 ? 0.573 -14.028 -5.915 1.00 80.62 224 ALA A N 1
ATOM 1751 C CA . ALA A 1 224 ? 0.144 -14.357 -4.564 1.00 80.62 224 ALA A CA 1
ATOM 1752 C C . ALA A 1 224 ? 1.308 -14.193 -3.568 1.00 80.62 224 ALA A C 1
ATOM 1754 O O . ALA A 1 224 ? 1.224 -13.439 -2.598 1.00 80.62 224 ALA A O 1
ATOM 1755 N N . VAL A 1 225 ? 2.442 -14.841 -3.857 1.00 80.50 225 VAL A N 1
ATOM 1756 C CA . VAL A 1 225 ? 3.677 -14.712 -3.064 1.00 80.50 225 VAL A CA 1
ATOM 1757 C C . VAL A 1 225 ? 4.225 -13.288 -3.154 1.00 80.50 225 VAL A C 1
ATOM 1759 O O . VAL A 1 225 ? 4.639 -12.729 -2.142 1.00 80.50 225 VAL A O 1
ATOM 1762 N N . TYR A 1 226 ? 4.153 -12.649 -4.326 1.00 91.38 226 TYR A N 1
ATOM 1763 C CA . TYR A 1 226 ? 4.579 -11.259 -4.495 1.00 91.38 226 TYR A CA 1
ATOM 1764 C C . TYR A 1 226 ? 3.822 -10.315 -3.559 1.00 91.38 226 TYR A C 1
ATOM 1766 O O . TYR A 1 226 ? 4.430 -9.463 -2.910 1.00 91.38 226 TYR A O 1
ATOM 1774 N N . LYS A 1 227 ? 2.502 -10.487 -3.438 1.00 85.44 227 LYS A N 1
ATOM 1775 C CA . LYS A 1 227 ? 1.680 -9.693 -2.523 1.00 85.44 227 LYS A CA 1
ATOM 1776 C C . LYS A 1 227 ? 2.094 -9.874 -1.063 1.00 85.44 227 LYS A C 1
ATOM 1778 O O . LYS A 1 227 ? 2.116 -8.896 -0.320 1.00 85.44 227 LYS A O 1
ATOM 1783 N N . GLN A 1 228 ? 2.464 -11.088 -0.653 1.00 82.38 228 GLN A N 1
ATOM 1784 C CA . GLN A 1 228 ? 2.992 -11.342 0.695 1.00 82.38 228 GLN A CA 1
ATOM 1785 C C . GLN A 1 228 ? 4.326 -10.628 0.924 1.00 82.38 228 GLN A C 1
ATOM 1787 O O . GLN A 1 228 ? 4.511 -9.984 1.956 1.00 82.38 228 GLN A O 1
ATOM 1792 N N . CYS A 1 229 ? 5.225 -10.673 -0.061 1.00 87.50 229 CYS A N 1
ATOM 1793 C CA . CYS A 1 229 ? 6.475 -9.922 -0.031 1.00 87.50 229 CYS A CA 1
ATOM 1794 C C . CYS A 1 229 ? 6.211 -8.406 0.065 1.00 87.50 229 CYS A C 1
ATOM 1796 O O . CYS A 1 229 ? 6.793 -7.730 0.911 1.00 87.50 229 CYS A O 1
ATOM 1798 N N . ALA A 1 230 ? 5.284 -7.864 -0.730 1.00 94.62 230 ALA A N 1
ATOM 1799 C CA . ALA A 1 230 ? 4.888 -6.456 -0.661 1.00 94.62 230 ALA A CA 1
ATOM 1800 C C . ALA A 1 230 ? 4.303 -6.085 0.715 1.00 94.62 230 ALA A C 1
ATOM 1802 O O . ALA A 1 230 ? 4.667 -5.061 1.290 1.00 94.62 230 ALA A O 1
ATOM 1803 N N . ALA A 1 231 ? 3.460 -6.947 1.289 1.00 89.06 231 ALA A N 1
ATOM 1804 C CA . ALA A 1 231 ? 2.899 -6.758 2.623 1.00 89.06 231 ALA A CA 1
ATOM 1805 C C . ALA A 1 231 ? 3.989 -6.708 3.704 1.00 89.06 231 ALA A C 1
ATOM 1807 O O . ALA A 1 231 ? 3.983 -5.820 4.562 1.00 89.06 231 ALA A O 1
ATOM 1808 N N . GLN A 1 232 ? 4.958 -7.625 3.630 1.00 86.88 232 GLN A N 1
ATOM 1809 C CA . GLN A 1 232 ? 6.115 -7.644 4.519 1.00 86.88 232 GLN A CA 1
ATOM 1810 C C . GLN A 1 232 ? 6.970 -6.381 4.354 1.00 86.88 232 GLN A C 1
ATOM 1812 O O . GLN A 1 232 ? 7.364 -5.781 5.354 1.00 86.88 232 GLN A O 1
ATOM 1817 N N . LEU A 1 233 ? 7.217 -5.941 3.115 1.00 94.94 233 LEU A N 1
ATOM 1818 C CA . LEU A 1 233 ? 7.928 -4.696 2.822 1.00 94.94 233 LEU A CA 1
ATOM 1819 C C . LEU A 1 233 ? 7.222 -3.487 3.441 1.00 94.94 233 LEU A C 1
ATOM 1821 O O . LEU A 1 233 ? 7.875 -2.680 4.095 1.00 94.94 233 LEU A O 1
ATOM 1825 N N . TYR A 1 234 ? 5.905 -3.364 3.291 1.00 95.75 234 TYR A N 1
ATOM 1826 C CA . TYR A 1 234 ? 5.146 -2.268 3.894 1.00 95.75 234 TYR A CA 1
ATOM 1827 C C . TYR A 1 234 ? 5.227 -2.270 5.419 1.00 95.75 234 TYR A C 1
ATOM 1829 O O . TYR A 1 234 ? 5.559 -1.247 6.021 1.00 95.75 234 TYR A O 1
ATOM 1837 N N . ALA A 1 235 ? 5.026 -3.423 6.053 1.00 88.56 235 ALA A N 1
ATOM 1838 C CA . ALA A 1 235 ? 5.128 -3.524 7.503 1.00 88.56 235 ALA A CA 1
ATOM 1839 C C . ALA A 1 235 ? 6.536 -3.160 8.019 1.00 88.56 235 ALA A C 1
ATOM 1841 O O . ALA A 1 235 ? 6.665 -2.371 8.958 1.00 88.56 235 ALA A O 1
ATOM 1842 N N . GLN A 1 236 ? 7.586 -3.696 7.386 1.00 88.12 236 GLN A N 1
ATOM 1843 C CA . GLN A 1 236 ? 8.972 -3.549 7.847 1.00 88.12 236 GLN A CA 1
ATOM 1844 C C . GLN A 1 236 ? 9.571 -2.185 7.504 1.00 88.12 236 GLN A C 1
ATOM 1846 O O . GLN A 1 236 ? 10.181 -1.545 8.360 1.00 88.12 236 GLN A O 1
ATOM 1851 N N . ASN A 1 237 ? 9.373 -1.721 6.271 1.00 95.31 237 ASN A N 1
ATOM 1852 C CA . ASN A 1 237 ? 10.091 -0.563 5.745 1.00 95.31 237 ASN A CA 1
ATOM 1853 C C . ASN A 1 237 ? 9.261 0.721 5.790 1.00 95.31 237 ASN A C 1
ATOM 1855 O O . ASN A 1 237 ? 9.837 1.801 5.677 1.00 95.31 237 ASN A O 1
ATOM 1859 N N . TYR A 1 238 ? 7.938 0.626 5.972 1.00 97.00 238 TYR A N 1
ATOM 1860 C CA . TYR A 1 238 ? 7.055 1.792 5.935 1.00 97.00 238 TYR A CA 1
ATOM 1861 C C . TYR A 1 238 ? 6.332 2.053 7.252 1.00 97.00 238 TYR A C 1
ATOM 1863 O O . TYR A 1 238 ? 6.386 3.175 7.743 1.00 97.00 238 TYR A O 1
ATOM 1871 N N . PHE A 1 239 ? 5.676 1.065 7.861 1.00 95.06 239 PHE A N 1
ATOM 1872 C CA . PHE A 1 239 ? 4.794 1.343 9.005 1.00 95.06 239 PHE A CA 1
ATOM 1873 C C . PHE A 1 239 ? 5.579 1.715 10.266 1.00 95.06 239 PHE A C 1
ATOM 1875 O O . PHE A 1 239 ? 5.324 2.753 10.884 1.00 95.06 239 PHE A O 1
ATOM 1882 N N . GLY A 1 240 ? 6.568 0.895 10.629 1.00 92.31 240 GLY A N 1
ATOM 1883 C CA . GLY A 1 240 ? 7.450 1.172 11.763 1.00 92.31 240 GLY A CA 1
ATOM 1884 C C . GLY A 1 240 ? 8.290 2.430 11.545 1.00 92.31 240 GLY A C 1
ATOM 1885 O O . GLY A 1 240 ? 8.142 3.386 12.310 1.00 92.31 240 GLY A O 1
ATOM 1886 N N . PRO A 1 241 ? 9.112 2.481 10.479 1.00 96.00 241 PRO A N 1
ATOM 1887 C CA . PRO A 1 241 ? 9.912 3.660 10.161 1.00 96.00 241 PRO A CA 1
ATOM 1888 C C . PRO A 1 241 ? 9.076 4.926 9.944 1.00 96.00 241 PRO A C 1
ATOM 1890 O O . PRO A 1 241 ? 9.535 6.009 10.269 1.00 96.00 241 PRO A O 1
ATOM 1893 N N . GLY A 1 242 ? 7.830 4.814 9.478 1.00 97.56 242 GLY A N 1
ATOM 1894 C CA . GLY A 1 242 ? 6.899 5.934 9.325 1.00 97.56 242 GLY A CA 1
ATOM 1895 C C . GLY A 1 242 ? 6.327 6.489 10.632 1.00 97.56 242 GLY A C 1
ATOM 1896 O O . GLY A 1 242 ? 5.591 7.475 10.585 1.00 97.56 242 GLY A O 1
ATOM 1897 N N . GLY A 1 243 ? 6.651 5.890 11.785 1.00 96.56 243 GLY A N 1
ATOM 1898 C CA . GLY A 1 243 ? 6.167 6.315 13.101 1.00 96.56 243 GLY A CA 1
ATOM 1899 C C . GLY A 1 243 ? 4.753 5.832 13.436 1.00 96.56 243 GLY A C 1
ATOM 1900 O O . GLY A 1 243 ? 4.142 6.345 14.370 1.00 96.56 243 GLY A O 1
ATOM 1901 N N . CYS A 1 244 ? 4.218 4.854 12.700 1.00 97.38 244 CYS A N 1
ATOM 1902 C CA . CYS A 1 244 ? 2.815 4.453 12.819 1.00 97.38 244 CYS A CA 1
ATOM 1903 C C . CYS A 1 244 ? 2.560 3.456 13.956 1.00 97.38 244 CYS A C 1
ATOM 1905 O O . CYS A 1 244 ? 1.473 3.453 14.525 1.00 97.38 244 CYS A O 1
ATOM 1907 N N . ASN A 1 245 ? 3.554 2.642 14.334 1.00 93.00 245 ASN A N 1
ATOM 1908 C CA . ASN A 1 245 ? 3.438 1.596 15.363 1.00 93.00 245 ASN A CA 1
ATOM 1909 C C . ASN A 1 245 ? 2.731 2.011 16.674 1.00 93.00 245 ASN A C 1
ATOM 1911 O O . ASN A 1 245 ? 1.834 1.270 17.104 1.00 93.00 245 ASN A O 1
ATOM 1915 N N . PRO A 1 246 ? 3.069 3.155 17.308 1.00 92.25 246 PRO A N 1
ATOM 1916 C CA . PRO A 1 246 ? 2.430 3.563 18.559 1.00 92.25 246 PRO A CA 1
ATOM 1917 C C . PRO A 1 246 ? 0.990 4.063 18.381 1.00 92.25 246 PRO A C 1
ATOM 1919 O O . PRO A 1 246 ? 0.271 4.202 19.367 1.00 92.25 246 PRO A O 1
ATOM 1922 N N . LEU A 1 247 ? 0.541 4.334 17.152 1.00 95.06 247 LEU A N 1
ATOM 1923 C CA . LEU A 1 247 ? -0.784 4.894 16.911 1.00 95.06 247 LEU A CA 1
ATOM 1924 C C . LEU A 1 247 ? -1.879 3.825 17.076 1.00 95.06 247 LEU A C 1
ATOM 1926 O O . LEU A 1 247 ? -1.697 2.673 16.657 1.00 95.06 247 LEU A O 1
ATOM 1930 N N . PRO A 1 248 ? -3.041 4.170 17.654 1.00 93.94 248 PRO A N 1
ATOM 1931 C CA . PRO A 1 248 ? -4.223 3.316 17.613 1.00 93.94 248 PRO A CA 1
ATOM 1932 C C . PRO A 1 248 ? -4.885 3.366 16.232 1.00 93.94 248 PRO A C 1
ATOM 1934 O O . PRO A 1 248 ? -4.649 4.275 15.437 1.00 93.94 248 PRO A O 1
ATOM 1937 N N . MET A 1 249 ? -5.770 2.416 15.945 1.00 93.44 249 MET A N 1
ATOM 1938 C CA . MET A 1 249 ? -6.694 2.563 14.820 1.00 93.44 249 MET A CA 1
ATOM 1939 C C . MET A 1 249 ? -7.760 3.631 15.140 1.00 93.44 249 MET A C 1
ATOM 1941 O O . MET A 1 249 ? -8.133 3.768 16.306 1.00 93.44 249 MET A O 1
ATOM 1945 N N . PRO A 1 250 ? -8.241 4.405 14.148 1.00 96.94 250 PRO A N 1
ATOM 1946 C CA . PRO A 1 250 ? -7.895 4.344 12.722 1.00 96.94 250 PRO A CA 1
ATOM 1947 C C . PRO A 1 250 ? -6.633 5.143 12.326 1.00 96.94 250 PRO A C 1
ATOM 1949 O O . PRO A 1 250 ? -6.229 5.104 11.165 1.00 96.94 250 PRO A O 1
ATOM 1952 N N . ALA A 1 251 ? -5.979 5.851 13.256 1.00 97.81 251 ALA A N 1
ATOM 1953 C CA . ALA A 1 251 ? -4.800 6.678 12.962 1.00 97.81 251 ALA A CA 1
ATOM 1954 C C . ALA A 1 251 ? -3.598 5.874 12.439 1.00 97.81 251 ALA A C 1
ATOM 1956 O O . ALA A 1 251 ? -2.867 6.360 11.577 1.00 97.81 251 ALA A O 1
ATOM 1957 N N . TYR A 1 252 ? -3.425 4.638 12.915 1.00 97.31 252 TYR A N 1
ATOM 1958 C CA . TYR A 1 252 ? -2.419 3.700 12.419 1.00 97.31 252 TYR A CA 1
ATOM 1959 C C . TYR A 1 252 ? -2.554 3.481 10.905 1.00 97.31 252 TYR A C 1
ATOM 1961 O O . TYR A 1 252 ? -1.577 3.665 10.183 1.00 97.31 252 TYR A O 1
ATOM 1969 N N . TYR A 1 253 ? -3.764 3.171 10.420 1.00 97.44 253 TYR A N 1
ATOM 1970 C CA . TYR A 1 253 ? -4.027 2.977 8.991 1.00 97.44 253 TYR A CA 1
ATOM 1971 C C . TYR A 1 253 ? -3.712 4.239 8.186 1.00 97.44 253 TYR A C 1
ATOM 1973 O O . TYR A 1 253 ? -2.981 4.172 7.202 1.00 97.44 253 TYR A O 1
ATOM 1981 N N . VAL A 1 254 ? -4.210 5.399 8.624 1.00 98.50 254 VAL A N 1
ATOM 1982 C CA . VAL A 1 254 ? -3.977 6.665 7.912 1.00 98.50 254 VAL A CA 1
ATOM 1983 C C . VAL A 1 254 ? -2.483 6.974 7.824 1.00 98.50 254 VAL A C 1
ATOM 1985 O O . VAL A 1 254 ? -1.994 7.301 6.746 1.00 98.50 254 VAL A O 1
ATOM 1988 N N . CYS A 1 255 ? -1.745 6.824 8.926 1.00 98.69 255 CYS A N 1
ATOM 1989 C CA . CYS A 1 255 ? -0.293 6.992 8.945 1.00 98.69 255 CYS A CA 1
ATOM 1990 C C . CYS A 1 255 ? 0.414 6.035 7.980 1.00 98.69 255 CYS A C 1
ATOM 1992 O O . CYS A 1 255 ? 1.247 6.469 7.186 1.00 98.69 255 CYS A O 1
ATOM 1994 N N . ALA A 1 256 ? 0.071 4.748 8.034 1.00 97.94 256 ALA A N 1
ATOM 1995 C CA . ALA A 1 256 ? 0.677 3.711 7.210 1.00 97.94 256 ALA A CA 1
ATOM 1996 C C . ALA A 1 256 ? 0.429 3.954 5.716 1.00 97.94 256 ALA A C 1
ATOM 1998 O O . ALA A 1 256 ? 1.351 3.863 4.907 1.00 97.94 256 ALA A O 1
ATOM 1999 N N . ASP A 1 257 ? -0.793 4.343 5.356 1.00 97.75 257 ASP A N 1
ATOM 2000 C CA . ASP A 1 257 ? -1.153 4.666 3.981 1.00 97.75 257 ASP A CA 1
ATOM 2001 C C . ASP A 1 257 ? -0.425 5.926 3.478 1.00 97.75 257 ASP A C 1
ATOM 2003 O O . ASP A 1 257 ? 0.048 5.964 2.340 1.00 97.75 257 ASP A O 1
ATOM 2007 N N . ILE A 1 258 ? -0.256 6.946 4.331 1.00 98.25 258 ILE A N 1
ATOM 2008 C CA . ILE A 1 258 ? 0.594 8.112 4.032 1.00 98.25 258 ILE A CA 1
ATOM 2009 C C . ILE A 1 258 ? 2.043 7.670 3.798 1.00 98.25 258 ILE A C 1
ATOM 2011 O O . ILE A 1 258 ? 2.648 8.097 2.816 1.00 98.25 258 ILE A O 1
ATOM 2015 N N . ALA A 1 259 ? 2.590 6.817 4.668 1.00 97.50 259 ALA A N 1
ATOM 2016 C CA . ALA A 1 259 ? 3.970 6.354 4.575 1.00 97.50 259 ALA A CA 1
ATOM 2017 C C . ALA A 1 259 ? 4.225 5.621 3.250 1.00 97.50 259 ALA A C 1
ATOM 2019 O O . ALA A 1 259 ? 5.213 5.912 2.579 1.00 97.50 259 ALA A O 1
ATOM 2020 N N . VAL A 1 260 ? 3.322 4.724 2.842 1.00 95.38 260 VAL A N 1
ATOM 2021 C CA . VAL A 1 260 ? 3.434 3.981 1.574 1.00 95.38 260 VAL A CA 1
ATOM 2022 C C . VAL A 1 260 ? 3.368 4.910 0.359 1.00 95.38 260 VAL A C 1
ATOM 2024 O O . VAL A 1 260 ? 4.175 4.771 -0.555 1.00 95.38 260 VAL A O 1
ATOM 2027 N N . ASN A 1 261 ? 2.463 5.895 0.356 1.00 93.44 261 ASN A N 1
ATOM 2028 C CA . ASN A 1 261 ? 2.224 6.742 -0.822 1.00 93.44 261 ASN A CA 1
ATOM 2029 C C . ASN A 1 261 ? 3.182 7.931 -0.951 1.00 93.44 261 ASN A C 1
ATOM 2031 O O . ASN A 1 261 ? 3.478 8.366 -2.061 1.00 93.44 261 ASN A O 1
ATOM 2035 N N . SER A 1 262 ? 3.633 8.482 0.174 1.00 94.12 262 SER A N 1
ATOM 2036 C CA . SER A 1 262 ? 4.385 9.744 0.219 1.00 94.12 262 SER A CA 1
ATOM 2037 C C . SER A 1 262 ? 5.707 9.632 0.978 1.00 94.12 262 SER A C 1
ATOM 2039 O O . SER A 1 262 ? 6.409 10.630 1.158 1.00 94.12 262 SER A O 1
ATOM 2041 N N . GLY A 1 263 ? 6.069 8.419 1.397 1.00 95.19 263 GLY A N 1
ATOM 2042 C CA . GLY A 1 263 ? 7.306 8.109 2.099 1.00 95.19 263 GLY A CA 1
ATOM 2043 C C . GLY A 1 263 ? 7.211 8.276 3.616 1.00 95.19 263 GLY A C 1
ATOM 2044 O O . GLY A 1 263 ? 6.457 9.093 4.148 1.00 95.19 263 GLY A O 1
ATOM 2045 N N . VAL A 1 264 ? 8.054 7.521 4.321 1.00 97.38 264 VAL A N 1
ATOM 2046 C CA . VAL A 1 264 ? 8.115 7.473 5.794 1.00 97.38 264 VAL A CA 1
ATOM 2047 C C . VAL A 1 264 ? 8.416 8.828 6.432 1.00 97.38 264 VAL A C 1
ATOM 2049 O O . VAL A 1 264 ? 7.846 9.169 7.462 1.00 97.38 264 VAL A O 1
ATOM 2052 N N . GLY A 1 265 ? 9.250 9.649 5.787 1.00 97.56 265 GLY A N 1
ATOM 2053 C CA . GLY A 1 265 ? 9.567 10.984 6.291 1.00 97.56 265 GLY A CA 1
ATOM 2054 C C . GLY A 1 265 ? 8.342 11.897 6.322 1.00 97.56 265 GLY A C 1
ATOM 2055 O O . GLY A 1 265 ? 8.207 12.712 7.230 1.00 97.56 265 GLY A O 1
ATOM 2056 N N . ARG A 1 266 ? 7.405 11.733 5.376 1.00 98.19 266 ARG A N 1
ATOM 2057 C CA . ARG A 1 266 ? 6.189 12.549 5.326 1.00 98.19 266 ARG A CA 1
ATOM 2058 C C . ARG A 1 266 ? 5.214 12.177 6.439 1.00 98.19 266 ARG A C 1
ATOM 2060 O O . ARG A 1 266 ? 4.675 13.072 7.085 1.00 98.19 266 ARG A O 1
ATOM 2067 N N . SER A 1 267 ? 5.007 10.883 6.692 1.00 98.50 267 SER A N 1
ATOM 2068 C CA . SER A 1 267 ? 4.143 10.442 7.795 1.00 98.50 267 SER A CA 1
ATOM 2069 C C . SER A 1 267 ? 4.704 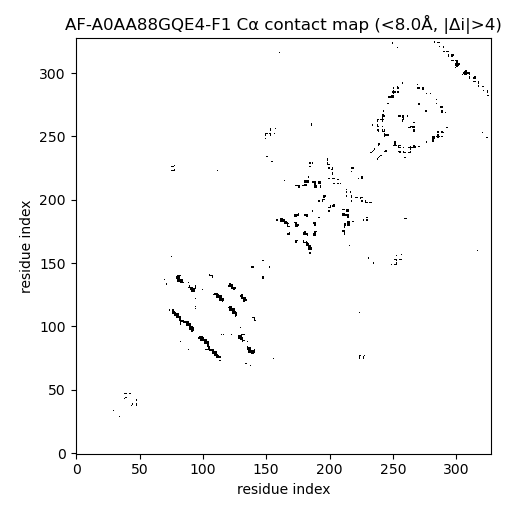10.886 9.151 1.00 98.50 267 SER A C 1
ATOM 2071 O O . SER A 1 267 ? 3.966 11.451 9.957 1.00 98.50 267 SER A O 1
ATOM 2073 N N . GLN A 1 268 ? 6.016 10.731 9.366 1.00 98.50 268 GLN A N 1
ATOM 2074 C CA . GLN A 1 268 ? 6.701 11.214 10.570 1.00 98.50 268 GLN A CA 1
ATOM 2075 C C . GLN A 1 268 ? 6.568 12.731 10.740 1.00 98.50 268 GLN A C 1
ATOM 2077 O O . GLN A 1 268 ? 6.255 13.203 11.834 1.00 98.50 268 GLN A O 1
ATOM 2082 N N . GLN A 1 269 ? 6.772 13.490 9.657 1.00 98.44 269 GLN A N 1
ATOM 2083 C CA . GLN A 1 269 ? 6.631 14.943 9.660 1.00 98.44 269 GLN A CA 1
ATOM 2084 C C . GLN A 1 269 ? 5.236 15.356 10.137 1.00 98.44 269 GLN A C 1
ATOM 2086 O O . GLN A 1 269 ? 5.130 16.176 11.044 1.00 98.44 269 GLN A O 1
ATOM 2091 N N . TYR A 1 270 ? 4.164 14.774 9.591 1.00 98.69 270 TYR A N 1
ATOM 2092 C CA . TYR A 1 270 ? 2.808 15.136 10.014 1.00 98.69 270 TYR A CA 1
ATOM 2093 C C . TYR A 1 270 ? 2.520 14.771 11.469 1.00 98.69 270 TYR A C 1
ATOM 2095 O O . TYR A 1 270 ? 1.897 15.562 12.172 1.00 98.69 270 TYR A O 1
ATOM 2103 N N . ILE A 1 271 ? 2.988 13.611 11.944 1.00 98.50 271 ILE A N 1
ATOM 2104 C CA . ILE A 1 271 ? 2.862 13.240 13.361 1.00 98.50 271 ILE A CA 1
ATOM 2105 C C . ILE A 1 271 ? 3.548 14.291 14.239 1.00 98.50 271 ILE A C 1
ATOM 2107 O O . ILE A 1 271 ? 2.965 14.740 15.224 1.00 98.50 271 ILE A O 1
ATOM 2111 N N . SER A 1 272 ? 4.761 14.709 13.869 1.00 98.25 272 SER A N 1
ATOM 2112 C CA . SER A 1 272 ? 5.525 15.721 14.601 1.00 98.25 272 SER A CA 1
ATOM 2113 C C . SER A 1 272 ? 4.844 17.093 14.584 1.00 98.25 272 SER A C 1
ATOM 2115 O O . SER A 1 272 ? 4.703 17.709 15.637 1.00 98.25 272 SER A O 1
ATOM 2117 N N . GLU A 1 273 ? 4.349 17.547 13.430 1.00 98.06 273 GLU A N 1
ATOM 2118 C CA . GLU A 1 273 ? 3.624 18.818 13.293 1.00 98.06 273 GLU A CA 1
ATOM 2119 C C . GLU A 1 273 ? 2.309 18.858 14.086 1.00 98.06 273 GLU A C 1
ATOM 2121 O O . GLU A 1 273 ? 1.829 19.939 14.422 1.00 98.06 273 GLU A O 1
ATOM 2126 N N . LEU A 1 274 ? 1.719 17.696 14.373 1.00 98.12 274 LEU A N 1
ATOM 2127 C CA . LEU A 1 274 ? 0.530 17.555 15.215 1.00 98.12 274 LEU A CA 1
ATOM 2128 C C . LEU A 1 274 ? 0.867 17.360 16.706 1.00 98.12 274 LEU A C 1
ATOM 2130 O O . LEU A 1 274 ? -0.035 17.116 17.503 1.00 98.12 274 LEU A O 1
ATOM 2134 N N . GLY A 1 275 ? 2.145 17.459 17.094 1.00 97.44 275 GLY A N 1
ATOM 2135 C CA . GLY A 1 275 ? 2.596 17.323 18.484 1.00 97.44 275 GLY A CA 1
ATOM 2136 C C . GLY A 1 275 ? 2.725 15.879 18.982 1.00 97.44 275 GLY A C 1
ATOM 2137 O O . GLY A 1 275 ? 2.850 15.655 20.186 1.00 97.44 275 GLY A O 1
ATOM 2138 N N . GLY A 1 276 ? 2.708 14.895 18.080 1.00 96.06 276 GLY A N 1
ATOM 2139 C CA . GLY A 1 276 ? 2.733 13.474 18.425 1.00 96.06 276 GLY A CA 1
ATOM 2140 C C . GLY A 1 276 ? 1.388 12.938 18.926 1.00 96.06 276 GLY A C 1
ATOM 2141 O O . GLY A 1 276 ? 0.410 13.669 19.093 1.00 96.06 276 GLY A O 1
ATOM 2142 N N . TYR A 1 277 ? 1.327 11.622 19.148 1.00 95.44 277 TYR A N 1
ATOM 2143 C CA . TYR A 1 277 ? 0.160 10.980 19.751 1.00 95.44 277 TYR A CA 1
ATOM 2144 C C . TYR A 1 277 ? 0.327 10.836 21.262 1.00 95.44 277 TYR A C 1
ATOM 2146 O O . TYR A 1 277 ? 1.119 10.017 21.718 1.00 95.44 277 TYR A O 1
ATOM 2154 N N . ASN A 1 278 ? -0.452 11.604 22.026 1.00 94.75 278 ASN A N 1
ATOM 2155 C CA . ASN A 1 278 ? -0.367 11.698 23.486 1.00 94.75 278 ASN A CA 1
ATOM 2156 C C . ASN A 1 278 ? -1.674 11.249 24.167 1.00 94.75 278 ASN A C 1
ATOM 2158 O O . ASN A 1 278 ? -2.050 11.765 25.215 1.00 94.75 278 ASN A O 1
ATOM 2162 N N . GLY A 1 279 ? -2.396 10.303 23.553 1.00 91.00 279 GLY A N 1
ATOM 2163 C CA . GLY A 1 279 ? -3.658 9.777 24.087 1.00 91.00 279 GLY A CA 1
ATOM 2164 C C . GLY A 1 279 ? -4.908 10.582 23.717 1.00 91.00 279 GLY A C 1
ATOM 2165 O O . GLY A 1 279 ? -5.979 10.295 24.248 1.00 91.00 279 GLY A O 1
ATOM 2166 N N . GLN A 1 280 ? -4.804 11.558 22.805 1.00 94.31 280 GLN A N 1
ATOM 2167 C CA . GLN A 1 280 ? -5.979 12.213 22.218 1.00 94.31 280 GLN A CA 1
ATOM 2168 C C . GLN A 1 280 ? -6.905 11.218 21.495 1.00 94.31 280 GLN A C 1
ATOM 2170 O O . GLN A 1 280 ? -6.536 10.078 21.220 1.00 94.31 280 GLN A O 1
ATOM 2175 N N . ASN A 1 281 ? -8.107 11.659 21.122 1.00 96.56 281 ASN A N 1
ATOM 2176 C CA . ASN A 1 281 ? -9.045 10.829 20.373 1.00 96.56 281 ASN A CA 1
ATOM 2177 C C . ASN A 1 281 ? -8.418 10.304 19.062 1.00 96.56 281 ASN A C 1
ATOM 2179 O O . ASN A 1 281 ? -7.955 11.069 18.212 1.00 96.56 281 ASN A O 1
ATOM 2183 N N . ALA A 1 282 ? -8.437 8.981 18.884 1.00 94.12 282 ALA A N 1
ATOM 2184 C CA . ALA A 1 282 ? -7.816 8.310 17.745 1.00 94.12 282 ALA A CA 1
ATOM 2185 C C . ALA A 1 282 ? -8.408 8.729 16.388 1.00 94.12 282 ALA A C 1
ATOM 2187 O O . ALA A 1 282 ? -7.662 8.879 15.420 1.00 94.12 282 ALA A O 1
ATOM 2188 N N . LYS A 1 283 ? -9.731 8.936 16.303 1.00 97.00 283 LYS A N 1
ATOM 2189 C CA . LYS A 1 283 ? -10.401 9.372 15.068 1.00 97.00 283 LYS A CA 1
ATOM 2190 C C . LYS A 1 283 ? -10.044 10.811 14.723 1.00 97.00 283 LYS A C 1
ATOM 2192 O O . LYS A 1 283 ? -9.751 11.102 13.567 1.00 97.00 283 LYS A O 1
ATOM 2197 N N . GLU A 1 284 ? -10.032 11.701 15.711 1.00 98.06 284 GLU A N 1
ATOM 2198 C CA . GLU A 1 284 ? -9.660 13.107 15.504 1.00 98.06 284 GLU A CA 1
ATOM 2199 C C . GLU A 1 284 ? -8.210 13.231 15.033 1.00 98.06 284 GLU A C 1
ATOM 2201 O O . GLU A 1 284 ? -7.933 13.929 14.057 1.00 98.06 284 GLU A O 1
ATOM 2206 N N . PHE A 1 285 ? -7.293 12.481 15.651 1.00 98.44 285 PHE A N 1
ATOM 2207 C CA . PHE A 1 285 ? -5.898 12.457 15.219 1.00 98.44 285 PHE A CA 1
ATOM 2208 C C . PHE A 1 285 ? -5.737 11.877 13.807 1.00 98.44 285 PHE A C 1
ATOM 2210 O O . PHE A 1 285 ? -4.993 12.424 12.992 1.00 98.44 285 PHE A O 1
ATOM 2217 N N . ALA A 1 286 ? -6.478 10.813 13.476 1.00 98.50 286 ALA A N 1
ATOM 2218 C CA . ALA A 1 286 ? -6.502 10.248 12.128 1.00 98.50 286 ALA A CA 1
ATOM 2219 C C . ALA A 1 286 ? -6.990 11.266 11.083 1.00 98.50 286 ALA A C 1
ATOM 2221 O O . ALA A 1 286 ? -6.379 11.391 10.022 1.00 98.50 286 ALA A O 1
ATOM 2222 N N . ARG A 1 287 ? -8.047 12.035 11.385 1.00 98.62 287 ARG A N 1
ATOM 2223 C CA . ARG A 1 287 ? -8.527 13.108 10.498 1.00 98.62 287 ARG A CA 1
ATOM 2224 C C . ARG A 1 287 ? -7.488 14.201 10.320 1.00 98.62 287 ARG A C 1
ATOM 2226 O O . ARG A 1 287 ? -7.277 14.649 9.198 1.00 98.62 287 ARG A O 1
ATOM 2233 N N . ALA A 1 288 ? -6.818 14.606 11.396 1.00 98.62 288 ALA A N 1
ATOM 2234 C CA . ALA A 1 288 ? -5.775 15.620 11.326 1.00 98.62 288 ALA A CA 1
ATOM 2235 C C . ALA A 1 288 ? -4.604 15.174 10.428 1.00 98.62 288 ALA A C 1
ATOM 2237 O O . ALA A 1 288 ? -4.148 15.949 9.585 1.00 98.62 288 ALA A O 1
ATOM 2238 N N . LEU A 1 289 ? -4.168 13.910 10.535 1.00 98.62 289 LEU A N 1
ATOM 2239 C CA . LEU A 1 289 ? -3.177 13.322 9.625 1.00 98.62 289 LEU A CA 1
ATOM 2240 C C . LEU A 1 289 ? -3.670 13.315 8.171 1.00 98.62 289 LEU A C 1
ATOM 2242 O O . LEU A 1 289 ? -2.929 13.691 7.260 1.00 98.62 289 LEU A O 1
ATOM 2246 N N . ASN A 1 290 ? -4.920 12.900 7.947 1.00 98.69 290 ASN A N 1
ATOM 2247 C CA . ASN A 1 290 ? -5.490 12.838 6.606 1.00 98.69 290 ASN A CA 1
ATOM 2248 C C . ASN A 1 290 ? -5.610 14.230 5.968 1.00 98.69 290 ASN A C 1
ATOM 2250 O O . ASN A 1 290 ? -5.266 14.391 4.800 1.00 98.69 290 ASN A O 1
ATOM 2254 N N . GLU A 1 291 ? -6.023 15.249 6.726 1.00 98.62 291 GLU A N 1
ATOM 2255 C CA . GLU A 1 291 ? -6.149 16.620 6.220 1.00 98.62 291 GLU A CA 1
ATOM 2256 C C . GLU A 1 291 ? -4.785 17.232 5.881 1.00 98.62 291 GLU A C 1
ATOM 2258 O O . GLU A 1 291 ? -4.646 17.877 4.841 1.00 98.62 291 GLU A O 1
ATOM 2263 N N . LYS A 1 292 ? -3.745 16.964 6.685 1.00 98.50 292 LYS A N 1
ATOM 2264 C CA . LYS A 1 292 ? -2.361 17.341 6.347 1.00 98.50 292 LYS A CA 1
ATOM 2265 C C . LYS A 1 292 ? -1.942 16.758 4.998 1.00 98.50 292 LYS A C 1
ATOM 2267 O O . LYS A 1 292 ? -1.454 17.487 4.133 1.00 98.50 292 LYS A O 1
ATOM 2272 N N . HIS A 1 293 ? -2.204 15.470 4.781 1.00 98.31 293 HIS A N 1
ATOM 2273 C CA . HIS A 1 293 ? -1.870 14.826 3.514 1.00 98.31 293 HIS A CA 1
ATOM 2274 C C . HIS A 1 293 ? -2.715 15.339 2.342 1.00 98.31 293 HIS A C 1
ATOM 2276 O O . HIS A 1 293 ? -2.196 15.598 1.256 1.00 98.31 293 HIS A O 1
ATOM 2282 N N . ARG A 1 294 ? -4.014 15.552 2.567 1.00 98.38 294 ARG A N 1
ATOM 2283 C CA . ARG A 1 294 ? -4.938 16.130 1.587 1.00 98.38 294 ARG A CA 1
ATOM 2284 C C . ARG A 1 294 ? -4.496 17.530 1.156 1.00 98.38 294 ARG A C 1
ATOM 2286 O O . ARG A 1 294 ? -4.595 17.859 -0.028 1.00 98.38 294 ARG A O 1
ATOM 2293 N N . ALA A 1 295 ? -4.005 18.351 2.082 1.00 97.88 295 ALA A N 1
ATOM 2294 C CA . ALA A 1 295 ? -3.470 19.674 1.778 1.00 97.88 295 ALA A CA 1
ATOM 2295 C C . ALA A 1 295 ? -2.236 19.592 0.863 1.00 97.88 295 ALA A C 1
ATOM 2297 O O . ALA A 1 295 ? -2.152 20.332 -0.121 1.00 97.88 295 ALA A O 1
ATOM 2298 N N . ASP A 1 296 ? -1.327 18.647 1.116 1.00 97.00 296 ASP A N 1
ATOM 2299 C CA . ASP A 1 296 ? -0.171 18.417 0.246 1.00 97.00 296 ASP A CA 1
ATOM 2300 C C . ASP A 1 296 ? -0.572 17.890 -1.136 1.00 97.00 296 ASP A C 1
ATOM 2302 O O . ASP A 1 296 ? -0.055 18.377 -2.141 1.00 97.00 296 ASP A O 1
ATOM 2306 N N . TYR A 1 297 ? -1.567 17.003 -1.231 1.00 96.38 297 TYR A N 1
ATOM 2307 C CA . TYR A 1 297 ? -2.118 16.600 -2.527 1.00 96.38 297 TYR A CA 1
ATOM 2308 C C . TYR A 1 297 ? -2.636 17.791 -3.332 1.00 96.38 297 TYR A C 1
ATOM 2310 O O . TYR A 1 297 ? -2.286 17.928 -4.505 1.00 96.38 297 TYR A O 1
ATOM 2318 N N . LYS A 1 298 ? -3.408 18.695 -2.712 1.00 96.00 298 LYS A N 1
ATOM 2319 C CA . LYS A 1 298 ? -3.880 19.930 -3.368 1.00 96.00 298 LYS A CA 1
ATOM 2320 C C . LYS A 1 298 ? -2.711 20.809 -3.822 1.00 96.00 298 LYS A C 1
ATOM 2322 O O . LYS A 1 298 ? -2.758 21.370 -4.915 1.00 96.00 298 LYS A O 1
ATOM 2327 N N . ARG A 1 299 ? -1.653 20.903 -3.011 1.00 95.56 299 ARG A N 1
ATOM 2328 C CA . ARG A 1 299 ? -0.441 21.668 -3.329 1.00 95.56 299 ARG A CA 1
ATOM 2329 C C . ARG A 1 299 ? 0.329 21.066 -4.509 1.00 95.56 299 ARG A C 1
ATOM 2331 O O . ARG A 1 299 ? 0.695 21.801 -5.421 1.00 95.56 299 ARG A O 1
ATOM 2338 N N . TRP A 1 300 ? 0.573 19.756 -4.517 1.00 92.81 300 TRP A N 1
ATOM 2339 C CA . TRP A 1 300 ? 1.323 19.067 -5.578 1.00 92.81 300 TRP A CA 1
ATOM 2340 C C . TRP A 1 300 ? 0.526 18.929 -6.873 1.00 92.81 300 TRP A C 1
ATOM 2342 O O . TRP A 1 300 ? 1.092 18.960 -7.964 1.00 92.81 300 TRP A O 1
ATOM 2352 N N . GLY A 1 301 ? -0.791 18.782 -6.757 1.00 91.25 301 GLY A N 1
ATOM 2353 C CA . GLY A 1 301 ? -1.723 18.672 -7.871 1.00 91.25 301 GLY A CA 1
ATOM 2354 C C . GLY A 1 301 ? -2.250 20.012 -8.380 1.00 91.25 301 GLY A C 1
ATOM 2355 O O . GLY A 1 301 ? -3.293 20.022 -9.030 1.00 91.25 301 GLY A O 1
ATOM 2356 N N . CYS A 1 302 ? -1.581 21.133 -8.084 1.00 90.06 302 CYS A N 1
ATOM 2357 C CA . CYS A 1 302 ? -2.045 22.463 -8.477 1.00 90.06 302 CYS A CA 1
ATOM 2358 C C . CYS A 1 302 ? -2.366 22.547 -9.991 1.00 90.06 302 CYS A C 1
ATOM 2360 O O . CYS A 1 302 ? -1.753 21.828 -10.781 1.00 90.06 302 CYS A O 1
ATOM 2362 N N . PRO A 1 303 ? -3.283 23.422 -10.453 1.00 85.94 303 PRO A N 1
ATOM 2363 C CA . PRO A 1 303 ? -3.735 23.429 -11.856 1.00 85.94 303 PRO A CA 1
ATOM 2364 C C . PRO A 1 303 ? -2.624 23.575 -12.912 1.00 85.94 303 PRO A C 1
ATOM 2366 O O . PRO A 1 303 ? -2.767 23.094 -14.043 1.00 85.94 303 PRO A O 1
ATOM 2369 N N . THR A 1 304 ? -1.520 24.224 -12.537 1.00 89.38 304 THR A N 1
ATOM 2370 C CA . THR A 1 304 ? -0.323 24.442 -13.362 1.00 89.38 304 THR A CA 1
ATOM 2371 C C . THR A 1 304 ? 0.778 23.399 -13.130 1.00 89.38 304 THR A C 1
ATOM 2373 O O . THR A 1 304 ? 1.764 23.377 -13.861 1.00 89.38 304 THR A O 1
ATOM 2376 N N . CYS A 1 305 ? 0.622 22.517 -12.143 1.00 89.94 305 CYS A N 1
ATOM 2377 C CA . CYS A 1 305 ? 1.592 21.493 -11.783 1.00 89.94 305 CYS A CA 1
ATOM 2378 C C . CYS A 1 305 ? 1.517 20.289 -12.740 1.00 89.94 305 CYS A C 1
ATOM 2380 O O . CYS A 1 305 ? 0.434 19.858 -13.147 1.00 89.94 305 CYS A O 1
ATOM 2382 N N . LYS A 1 306 ? 2.672 19.666 -13.022 1.00 85.62 306 LYS A N 1
ATOM 2383 C CA . LYS A 1 306 ? 2.777 18.426 -13.824 1.00 85.62 306 LYS A CA 1
ATOM 2384 C C . LYS A 1 306 ? 1.887 17.299 -13.276 1.00 85.62 306 LYS A C 1
ATOM 2386 O O . LYS A 1 306 ? 1.318 16.528 -14.042 1.00 85.62 306 LYS A O 1
ATOM 2391 N N . ASN A 1 307 ? 1.711 17.254 -11.957 1.00 86.25 307 ASN A N 1
ATOM 2392 C CA . ASN A 1 307 ? 1.014 16.173 -11.263 1.00 86.25 307 ASN A CA 1
ATOM 2393 C C . ASN A 1 307 ? -0.508 16.363 -11.155 1.00 86.25 307 ASN A C 1
ATOM 2395 O O . ASN A 1 307 ? -1.178 15.533 -10.545 1.00 86.25 307 ASN A O 1
ATOM 2399 N N . ARG A 1 308 ? -1.091 17.409 -11.762 1.00 89.50 308 ARG A N 1
ATOM 2400 C CA . ARG A 1 308 ? -2.546 17.665 -11.708 1.00 89.50 308 ARG A CA 1
ATOM 2401 C C . ARG A 1 308 ? -3.402 16.476 -12.156 1.00 89.50 308 ARG A C 1
ATOM 2403 O O . ARG A 1 308 ? -4.527 16.316 -11.698 1.00 89.50 308 ARG A O 1
ATOM 2410 N N . VAL A 1 309 ? -2.863 15.637 -13.044 1.00 87.44 309 VAL A N 1
ATOM 2411 C CA . VAL A 1 309 ? -3.537 14.440 -13.570 1.00 87.44 309 VAL A CA 1
ATOM 2412 C C . VAL A 1 309 ? -3.803 13.395 -12.484 1.00 87.44 309 VAL A C 1
ATOM 2414 O O . VAL A 1 309 ? -4.752 12.629 -12.604 1.00 87.44 309 VAL A O 1
ATOM 2417 N N . PHE A 1 310 ? -3.017 13.401 -11.403 1.00 88.06 310 PHE A N 1
ATOM 2418 C CA . PHE A 1 310 ? -3.157 12.477 -10.278 1.00 88.06 310 PHE A CA 1
ATOM 2419 C C . PHE A 1 310 ? -4.028 13.034 -9.148 1.00 88.06 310 PHE A C 1
ATOM 2421 O O . PHE A 1 310 ? -4.513 12.262 -8.323 1.00 88.06 310 PHE A O 1
ATOM 2428 N N . LEU A 1 311 ? -4.282 14.351 -9.125 1.00 91.75 311 LEU A N 1
ATOM 2429 C CA . LEU A 1 311 ? -4.973 15.025 -8.021 1.00 91.75 311 LEU A CA 1
ATOM 2430 C C . LEU A 1 311 ? -6.327 14.387 -7.698 1.00 91.75 311 LEU A C 1
ATOM 2432 O O . LEU A 1 311 ? -6.643 14.183 -6.530 1.00 91.75 311 LEU A O 1
ATOM 2436 N N . ALA A 1 312 ? -7.125 14.063 -8.718 1.00 92.44 312 ALA A N 1
ATOM 2437 C CA . ALA A 1 312 ? -8.439 13.461 -8.509 1.00 92.44 312 ALA A CA 1
ATOM 2438 C C . ALA A 1 312 ? -8.342 12.107 -7.784 1.00 92.44 312 ALA A C 1
ATOM 2440 O O . ALA A 1 312 ? -9.094 11.866 -6.844 1.00 92.44 312 ALA A O 1
ATOM 2441 N N . GLY A 1 313 ? -7.386 11.256 -8.176 1.00 91.00 313 GLY A N 1
ATOM 2442 C CA . GLY A 1 313 ? -7.142 9.969 -7.518 1.00 91.00 313 GLY A CA 1
ATOM 2443 C C . GLY A 1 313 ? -6.619 10.135 -6.091 1.00 91.00 313 GLY A C 1
ATOM 2444 O O . GLY A 1 313 ? -7.078 9.460 -5.176 1.00 91.00 313 GLY A O 1
ATOM 2445 N N . TRP A 1 314 ? -5.719 11.094 -5.874 1.00 94.44 314 TRP A N 1
ATOM 2446 C CA . TRP A 1 314 ? -5.194 11.414 -4.548 1.00 94.44 314 TRP A CA 1
ATOM 2447 C C . TRP A 1 314 ? -6.268 11.923 -3.579 1.00 94.44 314 TRP A C 1
ATOM 2449 O O . TRP A 1 314 ? -6.325 11.490 -2.428 1.00 94.44 314 TRP A O 1
ATOM 2459 N N . LEU A 1 315 ? -7.151 12.814 -4.041 1.00 96.50 315 LEU A N 1
ATOM 2460 C CA . LEU A 1 315 ? -8.269 13.303 -3.232 1.00 96.50 315 LEU A CA 1
ATOM 2461 C C . LEU A 1 315 ? -9.299 12.207 -2.964 1.00 96.50 315 LEU A C 1
ATOM 2463 O O . LEU A 1 315 ? -9.774 12.115 -1.836 1.00 96.50 315 LEU A O 1
ATOM 2467 N N . ALA A 1 316 ? -9.576 11.343 -3.946 1.00 95.12 316 ALA A N 1
ATOM 2468 C CA . ALA A 1 316 ? -10.421 10.176 -3.731 1.00 95.12 316 ALA A CA 1
ATOM 2469 C C . ALA A 1 316 ? -9.842 9.278 -2.628 1.00 95.12 316 ALA A C 1
ATOM 2471 O O . ALA A 1 316 ? -10.576 8.951 -1.703 1.00 95.12 316 ALA A O 1
ATOM 2472 N N . ARG A 1 317 ? -8.529 8.983 -2.646 1.00 95.06 317 ARG A N 1
ATOM 2473 C CA . ARG A 1 317 ? -7.847 8.201 -1.592 1.00 95.06 317 ARG A CA 1
ATOM 2474 C C . ARG A 1 317 ? -8.005 8.835 -0.205 1.00 95.06 317 ARG A C 1
ATOM 2476 O O . ARG A 1 317 ? -8.291 8.144 0.771 1.00 95.06 317 ARG A O 1
ATOM 2483 N N . ALA A 1 318 ? -7.866 10.159 -0.113 1.00 97.56 318 ALA A N 1
ATOM 2484 C CA . ALA A 1 318 ? -8.121 10.886 1.131 1.00 97.56 318 ALA A CA 1
ATOM 2485 C C . ALA A 1 318 ? -9.591 10.761 1.585 1.00 97.56 318 ALA A C 1
ATOM 2487 O O . ALA A 1 318 ? -9.837 10.553 2.772 1.00 97.56 318 ALA A O 1
ATOM 2488 N N . ASP A 1 319 ? -10.562 10.809 0.668 1.00 97.12 319 ASP A N 1
ATOM 2489 C CA . ASP A 1 319 ? -11.982 10.604 0.994 1.00 97.12 319 ASP A CA 1
ATOM 2490 C C . ASP A 1 319 ? -12.269 9.177 1.492 1.00 97.12 319 ASP A C 1
ATOM 2492 O O . ASP A 1 319 ? -13.147 8.979 2.331 1.00 97.12 319 ASP A O 1
ATOM 2496 N N . GLU A 1 320 ? -11.556 8.160 0.998 1.00 95.44 320 GLU A N 1
ATOM 2497 C CA . GLU A 1 320 ? -11.741 6.771 1.459 1.00 95.44 320 GLU A CA 1
ATOM 2498 C C . GLU A 1 320 ? -11.192 6.581 2.869 1.00 95.44 320 GLU A C 1
ATOM 2500 O O . GLU A 1 320 ? -11.799 5.872 3.671 1.00 95.44 320 GLU A O 1
ATOM 2505 N N . ARG A 1 321 ? -10.095 7.269 3.208 1.00 97.69 321 ARG A N 1
ATOM 2506 C CA . ARG A 1 321 ? -9.610 7.326 4.591 1.00 97.69 321 ARG A CA 1
ATOM 2507 C C . ARG A 1 321 ? -10.629 7.977 5.518 1.00 97.69 321 ARG A C 1
ATOM 2509 O O . ARG A 1 321 ? -10.858 7.435 6.593 1.00 97.69 321 ARG A O 1
ATOM 2516 N N . ASP A 1 322 ? -11.284 9.063 5.105 1.00 97.50 322 ASP A N 1
ATOM 2517 C CA . ASP A 1 322 ? -12.352 9.673 5.910 1.00 97.50 322 ASP A CA 1
ATOM 2518 C C . ASP A 1 322 ? -13.510 8.692 6.134 1.00 97.50 322 ASP A C 1
ATOM 2520 O O . ASP A 1 322 ? -13.925 8.493 7.274 1.00 97.50 322 ASP A O 1
ATOM 2524 N N . ARG A 1 323 ? -13.944 7.976 5.085 1.00 95.81 323 ARG A N 1
ATOM 2525 C CA . ARG A 1 323 ? -14.958 6.914 5.222 1.00 95.81 323 ARG A CA 1
ATOM 2526 C C . ARG A 1 323 ? -14.513 5.796 6.163 1.00 95.81 323 ARG A C 1
ATOM 2528 O O . ARG A 1 323 ? -15.336 5.258 6.897 1.00 95.81 323 ARG A O 1
ATOM 2535 N N . PHE A 1 324 ? -13.241 5.411 6.138 1.00 92.31 324 PHE A N 1
ATOM 2536 C CA . PHE A 1 324 ? -12.721 4.411 7.068 1.00 92.31 324 PHE A CA 1
ATOM 2537 C C . PHE A 1 324 ? -12.749 4.919 8.515 1.00 92.31 324 PHE A C 1
ATOM 2539 O O . PHE A 1 324 ? -13.203 4.202 9.399 1.00 92.31 324 PHE A O 1
ATOM 2546 N N . ILE A 1 325 ? -12.321 6.164 8.752 1.00 93.62 325 ILE A N 1
ATOM 2547 C CA . ILE A 1 325 ? -12.353 6.794 10.080 1.00 93.62 325 ILE A CA 1
ATOM 2548 C C . ILE A 1 325 ? -13.787 6.865 10.624 1.00 93.62 325 ILE A C 1
ATOM 2550 O O . ILE A 1 325 ? -14.005 6.630 11.814 1.00 93.62 325 ILE A O 1
ATOM 2554 N N . ASP A 1 326 ? -14.762 7.177 9.768 1.00 88.12 326 ASP A N 1
ATOM 2555 C CA . ASP A 1 326 ? -16.175 7.253 10.149 1.00 88.12 326 ASP A CA 1
ATOM 2556 C C . ASP A 1 326 ? -16.698 5.910 10.672 1.00 88.12 326 ASP A C 1
ATOM 2558 O O . ASP A 1 326 ? -17.348 5.879 11.718 1.00 88.12 326 ASP A O 1
ATOM 2562 N N . ASN A 1 327 ? -16.358 4.816 9.984 1.00 86.88 327 ASN A N 1
ATOM 2563 C CA . ASN A 1 327 ? -16.907 3.478 10.224 1.00 86.88 327 ASN A CA 1
ATOM 2564 C C . ASN A 1 327 ? -16.101 2.605 11.208 1.00 86.88 327 ASN A C 1
ATOM 2566 O O . ASN A 1 327 ? -16.545 1.498 11.502 1.00 86.88 327 ASN A O 1
ATOM 2570 N N . TYR A 1 328 ? -14.931 3.056 11.678 1.00 81.44 328 TYR A N 1
ATOM 2571 C CA . TYR A 1 328 ? -14.126 2.349 12.691 1.00 81.44 328 TYR A CA 1
ATOM 2572 C C . TYR A 1 328 ? -14.688 2.526 14.106 1.00 81.44 328 TYR A C 1
ATOM 2574 O O . TYR A 1 328 ? -14.564 1.611 14.940 1.00 81.44 328 TYR A O 1
#

Foldseek 3Di:
DPPVVVVVVVVVVVVVVPPDDDDDDDPDDDDPVRVLVVCCVVQPPVRSVVVVVVVCVVVVVVPDPPPPQPDDDQQAPFAKWFFQDQAWWFWALDVVHDGPDIDGGQDIFGFGHWDADPVRFIWTHRDHSTITRCSRIHRHGPPDDPCRPLLVVLLVLLLVLQDAWDQDPLDPLQDDPNDRAIQGSLRGLVNCLVCCVPLVVVQNPPDPDDSSHSLVSSCVVPVNSSSSSVSVCLVPVFQVLLVLVVADPPLSSLSSSCCSPPNSVLSNVQCVVVVHDDPPDRLVNSLSSLVSQLVVLCVCLPPPHPCVVCSVVSVVSSVVSNVRSVVD

Nearest PDB structures (foldseek):
  7qeh-assembly1_A  TM=7.785E-01  e=2.747E-01  Lactobacillus amylovorus GRL 1112

Sequence (328 aa):
MKLTVFALLLALFSACALIFSSSQVQVQALSLPSLEKLIRQQVGNKKFNKLLNRFTNSLLNKILPKEEHEILSDSMWPETRCTNVESALNVRNAPYGSIVRTLGAETQVTVYDVSYANDGSKWAKIGDGQWVFAKYLKMACQNSNNNGDKTTVTLAKIFEHEGLCQNWASDSGNDFQGKIGYTCMGVTPSQCWNNRNTIFSPLYSGFDGHPADFCKYAYDQNPAVYKQCAAQLYAQNYFGPGGCNPLPMPAYYVCADIAVNSGVGRSQQYISELGGYNGQNAKEFARALNEKHRADYKRWGCPTCKNRVFLAGWLARADERDRFIDNY

InterPro domains:
  IPR008565 TtsA-like, Glycoside hydrolase family 108 domain [PF05838] (156-263)
  IPR023346 Lysozyme-like domain superfamily [SSF53955] (153-320)

Solvent-accessible surface area (backbone atoms only — not comparable to full-atom values): 18391 Å² total; per-residue (Å²): 124,75,67,66,58,52,54,54,52,52,54,58,49,61,68,64,70,75,76,80,90,82,81,95,69,87,80,74,84,71,52,72,71,60,48,52,52,52,50,32,69,74,61,33,61,73,53,44,52,54,51,49,53,53,49,52,56,57,49,53,71,70,68,58,79,79,74,88,66,84,74,78,69,95,81,59,35,60,38,69,29,7,32,60,42,94,61,64,44,64,28,11,49,36,86,94,42,60,76,76,50,72,39,50,44,50,38,76,42,49,30,59,42,76,48,70,47,100,86,68,51,51,28,26,28,55,54,90,60,29,21,32,60,38,89,37,51,35,80,64,40,94,84,55,72,102,60,71,56,67,66,59,58,31,49,56,56,49,54,74,71,38,51,72,69,46,58,56,81,89,42,70,64,14,56,28,95,93,36,74,11,20,26,37,57,77,39,29,6,58,60,40,48,78,30,26,86,60,64,36,38,93,51,42,76,92,72,83,75,61,62,17,47,46,29,47,52,29,35,73,75,38,55,37,60,36,49,51,27,51,50,50,46,42,53,64,68,17,23,52,71,11,61,18,70,88,46,52,74,50,24,23,40,48,34,31,51,39,6,68,77,64,35,27,68,49,23,36,47,50,41,54,78,65,74,48,90,83,82,67,62,37,50,61,53,21,48,53,52,44,51,56,52,46,51,49,43,54,62,55,22,28,96,88,36,92,46,34,86,47,30,66,60,52,51,49,54,45,52,52,50,51,55,49,47,73,75,107

Organism: Naegleria lovaniensis (NCBI:txid51637)

Radius of gyration: 26.09 Å; Cα contacts (8 Å, |Δi|>4): 432; chains: 1; bounding box: 80×60×54 Å